Protein AF-A0A800AET6-F1 (afdb_monomer_lite)

Structure (mmCIF, N/CA/C/O backbone):
data_AF-A0A800AET6-F1
#
_entry.id   AF-A0A800AET6-F1
#
loop_
_atom_site.group_PDB
_atom_site.id
_atom_site.type_symbol
_atom_site.label_atom_id
_atom_site.label_alt_id
_atom_site.label_comp_id
_atom_site.label_asym_id
_atom_site.label_entity_id
_atom_site.label_seq_id
_atom_site.pdbx_PDB_ins_code
_atom_site.Cartn_x
_atom_site.Cartn_y
_atom_site.Cartn_z
_atom_site.occupancy
_atom_site.B_iso_or_equiv
_atom_site.auth_seq_id
_atom_site.auth_comp_id
_atom_site.auth_asym_id
_atom_site.auth_atom_id
_atom_site.pdbx_PDB_model_num
ATOM 1 N N . MET A 1 1 ? -22.937 -11.067 21.385 1.00 45.09 1 MET A N 1
ATOM 2 C CA . MET A 1 1 ? -22.714 -9.608 21.290 1.00 45.09 1 MET A CA 1
ATOM 3 C C . MET A 1 1 ? -22.361 -9.304 19.845 1.00 45.09 1 MET A C 1
ATOM 5 O O . MET A 1 1 ? -21.508 -9.999 19.310 1.00 45.09 1 MET A O 1
ATOM 9 N N . ASN A 1 2 ? -23.041 -8.357 19.196 1.00 58.12 2 ASN A N 1
ATOM 10 C CA . ASN A 1 2 ? -22.679 -7.938 17.840 1.00 58.12 2 ASN A CA 1
ATOM 11 C C . ASN A 1 2 ? -21.413 -7.081 17.931 1.00 58.12 2 ASN A C 1
ATOM 13 O O . ASN A 1 2 ? -21.452 -5.997 18.503 1.00 58.12 2 ASN A O 1
ATOM 17 N N . GLU A 1 3 ? -20.287 -7.580 17.426 1.00 68.06 3 GLU A N 1
ATOM 18 C CA . GLU A 1 3 ? -19.048 -6.802 17.365 1.00 68.06 3 GLU A CA 1
ATOM 19 C C . GLU A 1 3 ? -19.166 -5.735 16.271 1.00 68.06 3 GLU A C 1
ATOM 21 O O . GLU A 1 3 ? -19.384 -6.053 15.099 1.00 68.06 3 GLU A O 1
ATOM 26 N N . GLN A 1 4 ? -19.040 -4.462 16.647 1.00 88.25 4 GLN A N 1
ATOM 27 C CA . GLN A 1 4 ? -19.141 -3.346 15.713 1.00 88.25 4 GLN A CA 1
ATOM 28 C C . GLN A 1 4 ? -17.779 -3.104 15.053 1.00 88.25 4 GLN A C 1
ATOM 30 O O . GLN A 1 4 ? -16.907 -2.449 15.613 1.00 88.25 4 GLN A O 1
ATOM 35 N N . PHE A 1 5 ? -17.588 -3.674 13.862 1.00 95.56 5 PHE A N 1
ATOM 36 C CA . PHE A 1 5 ? -16.426 -3.388 13.022 1.00 95.56 5 PHE A CA 1
ATOM 37 C C . PHE A 1 5 ? -16.630 -2.085 12.250 1.00 95.56 5 PHE A C 1
ATOM 39 O O . PHE A 1 5 ? -17.680 -1.865 11.639 1.00 95.56 5 PHE A O 1
ATOM 46 N N . VAL A 1 6 ? -15.586 -1.267 12.209 1.00 96.69 6 VAL A N 1
ATOM 47 C CA . VAL A 1 6 ? -15.458 -0.155 11.273 1.00 96.69 6 VAL A CA 1
ATOM 48 C C . VAL A 1 6 ? -15.059 -0.724 9.915 1.00 96.69 6 VAL A C 1
ATOM 50 O O . VAL A 1 6 ? -14.145 -1.536 9.834 1.00 96.69 6 VAL A O 1
ATOM 53 N N . LYS A 1 7 ? -15.754 -0.336 8.844 1.00 97.88 7 LYS A N 1
ATOM 54 C CA . LYS A 1 7 ? -15.460 -0.803 7.482 1.00 97.88 7 LYS A CA 1
ATOM 55 C C . LYS A 1 7 ? -14.842 0.316 6.657 1.00 97.88 7 LYS A C 1
ATOM 57 O O . LYS A 1 7 ? -15.361 1.433 6.668 1.00 97.88 7 LYS A O 1
ATOM 62 N N . ILE A 1 8 ? -13.790 -0.016 5.922 1.00 98.19 8 ILE A N 1
ATOM 63 C CA . ILE A 1 8 ? -13.138 0.842 4.934 1.00 98.19 8 ILE A CA 1
ATOM 64 C C . ILE A 1 8 ? -13.101 0.082 3.610 1.00 98.19 8 ILE A C 1
ATOM 66 O O . ILE A 1 8 ? -12.779 -1.105 3.585 1.00 98.19 8 ILE A O 1
ATOM 70 N N . PHE A 1 9 ? -13.460 0.762 2.526 1.00 98.31 9 PHE A N 1
ATOM 71 C CA . PHE A 1 9 ? -13.441 0.220 1.171 1.00 98.31 9 PHE A CA 1
ATOM 72 C C . PHE A 1 9 ? -12.243 0.811 0.439 1.00 98.31 9 PHE A C 1
ATOM 74 O O . PHE A 1 9 ? -12.080 2.030 0.400 1.00 98.31 9 PHE A O 1
ATOM 81 N N . VAL A 1 10 ? -11.392 -0.051 -0.103 1.00 98.38 10 VAL A N 1
ATOM 82 C CA . VAL A 1 10 ? -10.137 0.331 -0.744 1.00 98.38 10 VAL A CA 1
ATOM 83 C C . VAL A 1 10 ? -10.147 -0.166 -2.183 1.00 98.38 10 VAL A C 1
ATOM 85 O O . VAL A 1 10 ? -10.426 -1.334 -2.453 1.00 98.38 10 VAL A O 1
ATOM 88 N N . ASN A 1 11 ? -9.835 0.732 -3.116 1.00 97.81 11 ASN A N 1
ATOM 89 C CA . ASN A 1 11 ? -9.717 0.400 -4.529 1.00 97.81 11 ASN A CA 1
ATOM 90 C C . ASN A 1 11 ? -8.304 -0.150 -4.823 1.00 97.81 11 ASN A C 1
ATOM 92 O O . ASN A 1 11 ? -7.342 0.621 -4.726 1.00 97.81 11 ASN A O 1
ATOM 96 N N . PRO A 1 12 ? -8.159 -1.428 -5.233 1.00 97.31 12 PRO A N 1
ATOM 97 C CA . PRO A 1 12 ? -6.857 -2.050 -5.481 1.00 97.31 12 PRO A CA 1
ATOM 98 C C . PRO A 1 12 ? -6.078 -1.429 -6.651 1.00 97.31 12 PRO A C 1
ATOM 100 O O . PRO A 1 12 ? -4.873 -1.629 -6.755 1.00 97.31 12 PRO A O 1
ATOM 103 N N . LYS A 1 13 ? -6.743 -0.654 -7.523 1.00 95.88 13 LYS A N 1
ATOM 104 C CA . LYS A 1 13 ? -6.087 0.097 -8.609 1.00 95.88 13 LYS A CA 1
ATOM 105 C C . LYS A 1 13 ? -5.332 1.332 -8.115 1.00 95.88 13 LYS A C 1
ATOM 107 O O . LYS A 1 13 ? -4.472 1.831 -8.827 1.00 95.88 13 LYS A O 1
ATOM 112 N N . VAL A 1 14 ? -5.703 1.850 -6.943 1.00 96.81 14 VAL A N 1
ATOM 113 C CA . VAL A 1 14 ? -5.059 3.018 -6.319 1.00 96.81 14 VAL A CA 1
ATOM 114 C C . VAL A 1 14 ? -4.067 2.564 -5.256 1.00 96.81 14 VAL A C 1
ATOM 116 O O . VAL A 1 14 ? -2.952 3.067 -5.207 1.00 96.81 14 VAL A O 1
ATOM 119 N N . PHE A 1 15 ? -4.466 1.591 -4.435 1.00 97.56 15 PHE A N 1
ATOM 120 C CA . PHE A 1 15 ? -3.621 1.000 -3.404 1.00 97.56 15 PHE A CA 1
ATOM 121 C C . PHE A 1 15 ? -3.451 -0.490 -3.682 1.00 97.56 15 PHE A C 1
ATOM 123 O O . PHE A 1 15 ? -4.383 -1.257 -3.417 1.00 97.56 15 PHE A O 1
ATOM 130 N N . PRO A 1 16 ? -2.289 -0.917 -4.202 1.00 95.94 16 PRO A N 1
ATOM 131 C CA . PRO A 1 16 ? -2.001 -2.323 -4.417 1.00 95.94 16 PRO A CA 1
ATOM 132 C C . PRO A 1 16 ? -2.250 -3.166 -3.161 1.00 95.94 16 PRO A C 1
ATOM 134 O O . PRO A 1 16 ? -2.074 -2.731 -2.022 1.00 95.94 16 PRO A O 1
ATOM 137 N N . LEU A 1 17 ? -2.631 -4.426 -3.367 1.00 96.88 17 LEU A N 1
ATOM 138 C CA . LEU A 1 17 ? -2.990 -5.335 -2.276 1.00 96.88 17 LEU A CA 1
ATOM 139 C C . LEU A 1 17 ? -1.891 -5.449 -1.201 1.00 96.88 17 LEU A C 1
ATOM 141 O O . LEU A 1 17 ? -2.180 -5.514 -0.007 1.00 96.88 17 LEU A O 1
ATOM 145 N N . HIS A 1 18 ? -0.625 -5.459 -1.611 1.00 96.56 18 HIS A N 1
ATOM 146 C CA . HIS A 1 18 ? 0.501 -5.571 -0.688 1.00 96.56 18 HIS A CA 1
ATOM 147 C C . HIS A 1 18 ? 0.721 -4.297 0.148 1.00 96.56 18 HIS A C 1
ATOM 149 O O . HIS A 1 18 ? 1.123 -4.401 1.308 1.00 96.56 18 HIS A O 1
ATOM 155 N N . THR A 1 19 ? 0.371 -3.120 -0.376 1.00 97.88 19 THR A N 1
ATOM 156 C CA . THR A 1 19 ? 0.318 -1.858 0.375 1.00 97.88 19 THR A CA 1
ATOM 157 C C . THR A 1 19 ? -0.735 -1.939 1.478 1.00 97.88 19 THR A C 1
ATOM 159 O O . THR A 1 19 ? -0.460 -1.620 2.634 1.00 97.88 19 THR A O 1
ATOM 162 N N . VAL A 1 20 ? -1.929 -2.451 1.146 1.00 98.31 20 VAL A N 1
ATOM 163 C CA . VAL A 1 20 ? -3.027 -2.653 2.108 1.00 98.31 20 VAL A CA 1
ATOM 164 C C . VAL A 1 20 ? -2.624 -3.644 3.203 1.00 98.31 20 VAL A C 1
ATOM 166 O O . VAL A 1 20 ? -2.897 -3.408 4.384 1.00 98.31 20 VAL A O 1
ATOM 169 N N . PHE A 1 21 ? -1.935 -4.732 2.844 1.00 98.25 21 PHE A N 1
ATOM 170 C CA . PHE A 1 21 ? -1.394 -5.680 3.821 1.00 98.25 21 PHE A CA 1
ATOM 171 C C . PHE A 1 21 ? -0.317 -5.057 4.709 1.00 98.25 21 PHE A C 1
ATOM 173 O O . PHE A 1 21 ? -0.352 -5.271 5.917 1.00 98.25 21 PHE A O 1
ATOM 180 N N . SER A 1 22 ? 0.595 -4.264 4.145 1.00 98.31 22 SER A N 1
ATOM 181 C CA . SER A 1 22 ? 1.653 -3.580 4.902 1.00 98.31 22 SER A CA 1
ATOM 182 C C . SER A 1 22 ? 1.069 -2.624 5.943 1.00 98.31 22 SER A C 1
ATOM 184 O O . SER A 1 22 ? 1.432 -2.691 7.118 1.00 98.31 22 SER A O 1
ATOM 186 N N . ALA A 1 23 ? 0.089 -1.811 5.539 1.00 98.50 23 ALA A N 1
ATOM 187 C CA . ALA A 1 23 ? -0.610 -0.899 6.440 1.00 98.50 23 ALA A CA 1
ATOM 188 C C . ALA A 1 23 ? -1.369 -1.651 7.542 1.00 98.50 23 ALA A C 1
ATOM 190 O O . ALA A 1 23 ? -1.309 -1.285 8.714 1.00 98.50 23 ALA A O 1
ATOM 191 N N . SER A 1 24 ? -2.030 -2.755 7.179 1.00 98.38 24 SER A N 1
ATOM 192 C CA . SER A 1 24 ? -2.722 -3.614 8.142 1.00 98.38 24 SER A CA 1
ATOM 193 C C . SER A 1 24 ? -1.748 -4.228 9.150 1.00 98.38 24 SER A C 1
ATOM 195 O O . SER A 1 24 ? -2.012 -4.217 10.349 1.00 98.38 24 SER A O 1
ATOM 197 N N . TYR A 1 25 ? -0.603 -4.734 8.685 1.00 98.38 25 TYR A N 1
ATOM 198 C CA . TYR A 1 25 ? 0.403 -5.361 9.539 1.00 98.38 25 TYR A CA 1
ATOM 199 C C . TYR A 1 25 ? 0.983 -4.374 10.559 1.00 98.38 25 TYR A C 1
ATOM 201 O O . TYR A 1 25 ? 1.115 -4.710 11.735 1.00 98.38 25 TYR A O 1
ATOM 209 N N . ALA A 1 26 ? 1.243 -3.134 10.133 1.00 98.31 26 ALA A N 1
ATOM 210 C CA . ALA A 1 26 ? 1.753 -2.069 10.994 1.00 98.31 26 ALA A CA 1
ATOM 211 C C . ALA A 1 26 ? 0.797 -1.687 12.142 1.00 98.31 26 ALA A C 1
ATOM 213 O O . ALA A 1 26 ? 1.242 -1.152 13.153 1.00 98.31 26 ALA A O 1
ATOM 214 N N . LEU A 1 27 ? -0.501 -1.977 12.009 1.00 98.25 27 LEU A N 1
ATOM 215 C CA . LEU A 1 27 ? -1.528 -1.638 12.999 1.00 98.25 27 LEU A CA 1
ATOM 216 C C . LEU A 1 27 ? -2.020 -2.846 13.807 1.00 98.25 27 LEU A C 1
ATOM 218 O O . LEU A 1 27 ? -2.927 -2.699 14.626 1.00 98.25 27 LEU A O 1
ATOM 222 N N . LEU A 1 28 ? -1.424 -4.033 13.635 1.00 98.00 28 LEU A N 1
ATOM 223 C CA . LEU A 1 28 ? -1.861 -5.249 14.331 1.00 98.00 28 LEU A CA 1
ATOM 224 C C . LEU A 1 28 ? -1.730 -5.173 15.849 1.00 98.00 28 LEU A C 1
ATOM 226 O O . LEU A 1 28 ? -2.398 -5.942 16.536 1.00 98.00 28 LEU A O 1
ATOM 230 N N . GLU A 1 29 ? -0.886 -4.299 16.397 1.00 97.56 29 GLU A N 1
ATOM 231 C CA . GLU A 1 29 ? -0.782 -4.108 17.846 1.00 97.56 29 GLU A CA 1
ATOM 232 C C . GLU A 1 29 ? -2.014 -3.395 18.410 1.00 97.56 29 GLU A C 1
ATOM 234 O O . GLU A 1 29 ? -2.538 -3.831 19.436 1.00 97.56 29 GLU A O 1
ATOM 239 N N . GLN A 1 30 ? -2.526 -2.393 17.691 1.00 97.31 30 GLN A N 1
ATOM 240 C CA . GLN A 1 30 ? -3.587 -1.475 18.127 1.00 97.31 30 GLN A CA 1
ATOM 241 C C . GLN A 1 30 ? -4.980 -1.943 17.679 1.00 97.31 30 GLN A C 1
ATOM 243 O O . GLN A 1 30 ? -5.965 -1.821 18.412 1.00 97.31 30 GLN A O 1
ATOM 248 N N . LEU A 1 31 ? -5.065 -2.554 16.494 1.00 97.62 31 LEU A N 1
ATOM 249 C CA . LEU A 1 31 ? -6.313 -2.925 15.838 1.00 97.62 31 LEU A CA 1
ATOM 250 C C . LEU A 1 31 ? -6.380 -4.435 15.575 1.00 97.62 31 LEU A C 1
ATOM 252 O O . LEU A 1 31 ? -5.403 -5.096 15.228 1.00 97.62 31 LEU A O 1
ATOM 256 N N . SER A 1 32 ? -7.577 -5.000 15.701 1.00 97.50 32 SER A N 1
ATOM 257 C CA . SER A 1 32 ? -7.940 -6.267 15.074 1.00 97.50 32 SER A CA 1
ATOM 258 C C . SER A 1 32 ? -8.438 -5.980 13.662 1.00 97.50 32 SER A C 1
ATOM 260 O O . SER A 1 32 ? -9.398 -5.229 13.476 1.00 97.50 32 SER A O 1
ATOM 262 N N . ILE A 1 33 ? -7.776 -6.574 12.671 1.00 98.12 33 ILE A N 1
ATOM 263 C CA . ILE A 1 33 ? -8.015 -6.297 11.255 1.00 98.12 33 ILE A CA 1
ATOM 264 C C . ILE A 1 33 ? -8.455 -7.577 10.553 1.00 98.12 33 ILE A C 1
ATOM 266 O O . ILE A 1 33 ? -7.859 -8.639 10.737 1.00 98.12 33 ILE A O 1
ATOM 270 N N . ARG A 1 34 ? -9.506 -7.481 9.737 1.00 97.81 34 ARG A N 1
ATOM 271 C CA . ARG A 1 34 ? -9.919 -8.529 8.797 1.00 97.81 34 ARG A CA 1
ATOM 272 C C . ARG A 1 34 ? -10.053 -7.928 7.413 1.00 97.81 34 ARG A C 1
ATOM 274 O O . ARG A 1 34 ? -10.694 -6.895 7.253 1.00 97.81 34 ARG A O 1
ATOM 281 N N . ILE A 1 35 ? -9.471 -8.595 6.429 1.00 98.00 35 ILE A N 1
ATOM 282 C CA . ILE A 1 35 ? -9.522 -8.176 5.032 1.00 98.00 35 ILE A CA 1
ATOM 283 C C . ILE A 1 35 ? -10.437 -9.147 4.293 1.00 98.00 35 ILE A C 1
ATOM 285 O O . ILE A 1 35 ? -10.272 -10.361 4.385 1.00 98.00 35 ILE A O 1
ATOM 289 N N . GLU A 1 36 ? -11.434 -8.602 3.610 1.00 97.50 36 GLU A N 1
ATOM 290 C CA . GLU A 1 36 ? -12.449 -9.327 2.849 1.00 97.50 36 GLU A CA 1
ATOM 291 C C . GLU A 1 36 ? -12.667 -8.636 1.490 1.00 97.50 36 GLU A C 1
ATOM 293 O O . GLU A 1 36 ? -12.041 -7.620 1.192 1.00 97.50 36 GLU A O 1
ATOM 298 N N . GLY A 1 37 ? -13.584 -9.159 0.674 1.00 96.44 37 GLY A N 1
ATOM 299 C CA . GLY A 1 37 ? -13.934 -8.586 -0.629 1.00 96.44 37 GLY A CA 1
ATOM 300 C C . GLY A 1 37 ? -13.229 -9.261 -1.804 1.00 96.44 37 GLY A C 1
ATOM 301 O O . GLY A 1 37 ? -12.599 -10.310 -1.660 1.00 96.44 37 GLY A O 1
ATOM 302 N N . ASP A 1 38 ? -13.385 -8.668 -2.984 1.00 96.81 38 ASP A N 1
ATOM 303 C CA . ASP A 1 38 ? -12.726 -9.109 -4.213 1.00 96.81 38 ASP A CA 1
ATOM 304 C C . ASP A 1 38 ? -11.418 -8.328 -4.356 1.00 96.81 38 ASP A C 1
ATOM 306 O O . ASP A 1 38 ? -11.427 -7.132 -4.647 1.00 96.81 38 ASP A O 1
ATOM 310 N N . LEU A 1 39 ? -10.288 -9.015 -4.174 1.00 94.62 39 LEU A N 1
ATOM 311 C CA . LEU A 1 39 ? -8.953 -8.410 -4.153 1.00 94.62 39 LEU A CA 1
ATOM 312 C C . LEU A 1 39 ? -8.577 -7.683 -5.457 1.00 94.62 39 LEU A C 1
ATOM 314 O O . LEU A 1 39 ? -7.626 -6.907 -5.457 1.00 94.62 39 LEU A O 1
ATOM 318 N N . GLN A 1 40 ? -9.306 -7.924 -6.552 1.00 95.44 40 GLN A N 1
ATOM 319 C CA . GLN A 1 40 ? -9.090 -7.279 -7.849 1.00 95.44 40 GLN A CA 1
ATOM 320 C C . GLN A 1 40 ? -10.046 -6.107 -8.110 1.00 95.44 40 GLN A C 1
ATOM 322 O O . GLN A 1 40 ? -9.773 -5.273 -8.974 1.00 95.44 40 GLN A O 1
ATOM 327 N N . LYS A 1 41 ? -11.171 -6.021 -7.387 1.00 96.31 41 LYS A N 1
ATOM 328 C CA . LYS A 1 41 ? -12.200 -4.991 -7.612 1.00 96.31 41 LYS A CA 1
ATOM 329 C C . LYS A 1 41 ? -12.352 -4.026 -6.449 1.00 96.31 41 LYS A C 1
ATOM 331 O O . LYS A 1 41 ? -12.358 -2.820 -6.666 1.00 96.31 41 LYS A O 1
ATOM 336 N N . GLU A 1 42 ? -12.503 -4.549 -5.239 1.00 98.00 42 GLU A N 1
ATOM 337 C CA . GLU A 1 42 ? -12.749 -3.767 -4.033 1.00 98.00 42 GLU A CA 1
ATOM 338 C C . GLU A 1 42 ? -12.346 -4.577 -2.800 1.00 98.00 42 GLU A C 1
ATOM 340 O O . GLU A 1 42 ? -12.893 -5.649 -2.520 1.00 98.00 42 GLU A O 1
ATOM 345 N N . ILE A 1 43 ? -11.399 -4.031 -2.044 1.00 98.31 43 ILE A N 1
ATOM 346 C CA . ILE A 1 43 ? -10.922 -4.612 -0.795 1.00 98.31 43 ILE A CA 1
ATOM 347 C C . ILE A 1 43 ? -11.719 -3.991 0.352 1.00 98.31 43 ILE A C 1
ATOM 349 O O . ILE A 1 43 ? -11.794 -2.770 0.483 1.00 98.31 43 ILE A O 1
ATOM 353 N N . ILE A 1 44 ? -12.293 -4.826 1.212 1.00 98.50 44 ILE A N 1
ATOM 354 C CA . ILE A 1 44 ? -13.044 -4.400 2.393 1.00 98.50 44 ILE A CA 1
ATOM 355 C C . ILE A 1 44 ? -12.195 -4.680 3.627 1.00 98.50 44 ILE A C 1
ATOM 357 O O . ILE A 1 44 ? -12.013 -5.831 4.025 1.00 98.50 44 ILE A O 1
ATOM 361 N N . VAL A 1 45 ? -11.714 -3.622 4.272 1.00 98.44 45 VAL A N 1
ATOM 362 C CA . VAL A 1 45 ? -10.944 -3.710 5.512 1.00 98.44 45 VAL A CA 1
ATOM 363 C C . VAL A 1 45 ? -11.875 -3.464 6.694 1.00 98.44 45 VAL A C 1
ATOM 365 O O . VAL A 1 45 ? -12.471 -2.395 6.836 1.00 98.44 45 VAL A O 1
ATOM 368 N N . LYS A 1 46 ? -12.031 -4.477 7.543 1.00 98.31 46 LYS A N 1
ATOM 369 C CA . LYS A 1 46 ? -12.779 -4.412 8.799 1.00 98.31 46 LYS A CA 1
ATOM 370 C C . LYS A 1 46 ? -11.809 -4.197 9.949 1.00 98.31 46 LYS A C 1
ATOM 372 O O . LYS A 1 46 ? -10.968 -5.053 10.211 1.00 98.31 46 LYS A O 1
ATOM 377 N N . LEU A 1 47 ? -11.975 -3.088 10.652 1.00 98.00 47 LEU A N 1
ATOM 378 C CA . LEU A 1 47 ? -11.143 -2.664 11.767 1.00 98.00 47 LEU A CA 1
ATOM 379 C C . LEU A 1 47 ? -11.949 -2.708 13.062 1.00 98.00 47 LEU A C 1
ATOM 381 O O . LEU A 1 47 ? -13.117 -2.313 13.100 1.00 98.00 47 LEU A O 1
ATOM 385 N N . LYS A 1 48 ? -11.319 -3.175 14.131 1.00 96.12 48 LYS A N 1
ATOM 386 C CA . LYS A 1 48 ? -11.855 -3.113 15.489 1.00 96.12 48 LYS A CA 1
ATOM 387 C C . LYS A 1 48 ? -10.716 -2.711 16.423 1.00 96.12 48 LYS A C 1
ATOM 389 O O . LYS A 1 48 ? -9.720 -3.436 16.450 1.00 96.12 48 LYS A O 1
ATOM 394 N N . PRO A 1 49 ? -10.826 -1.611 17.179 1.00 96.75 49 PRO A N 1
ATOM 395 C CA . PRO A 1 49 ? -9.785 -1.256 18.127 1.00 96.75 49 PRO A CA 1
ATOM 396 C C . PRO A 1 49 ? -9.722 -2.318 19.225 1.00 96.75 49 PRO A C 1
ATOM 398 O O . PRO A 1 49 ? -10.743 -2.896 19.620 1.00 96.75 49 PRO A O 1
ATOM 401 N N . LYS A 1 50 ? -8.507 -2.651 19.664 1.00 95.38 50 LYS A N 1
ATOM 402 C CA . LYS A 1 50 ? -8.333 -3.590 20.777 1.00 95.38 50 LYS A CA 1
ATOM 403 C C . LYS A 1 50 ? -8.653 -2.936 22.116 1.00 95.38 50 LYS A C 1
ATOM 405 O O . LYS A 1 50 ? -9.130 -3.631 23.010 1.00 95.38 50 LYS A O 1
ATOM 410 N N . ASP A 1 51 ? -8.429 -1.628 22.228 1.00 92.25 51 ASP A N 1
ATOM 411 C CA . ASP A 1 51 ? -8.921 -0.820 23.337 1.00 92.25 51 ASP A CA 1
ATOM 412 C C . ASP A 1 51 ? -10.305 -0.241 22.999 1.00 92.25 51 ASP A C 1
ATOM 414 O O . ASP A 1 51 ? -10.563 0.234 21.898 1.00 92.25 51 ASP A O 1
ATOM 418 N N . SER A 1 52 ? -11.222 -0.296 23.959 1.00 85.62 52 SER A N 1
ATOM 419 C CA . SER A 1 52 ? -12.586 0.222 23.827 1.00 85.62 52 SER A CA 1
ATOM 420 C C . SER A 1 52 ? -12.687 1.752 23.849 1.00 85.62 52 SER A C 1
ATOM 422 O O . SER A 1 52 ? -13.776 2.284 23.644 1.00 85.62 52 SER A O 1
ATOM 424 N N . THR A 1 53 ? -11.588 2.453 24.136 1.00 90.69 53 THR A N 1
ATOM 425 C CA . THR A 1 53 ? -11.558 3.917 24.268 1.00 90.69 53 THR A CA 1
ATOM 426 C C . THR A 1 53 ? -11.504 4.655 22.929 1.00 90.69 53 THR A C 1
ATOM 428 O O . THR A 1 53 ? -11.876 5.828 22.872 1.00 90.69 53 THR A O 1
ATOM 431 N N . GLU A 1 54 ? -11.091 3.992 21.847 1.00 92.31 54 GLU A N 1
ATOM 432 C CA . GLU A 1 54 ? -10.937 4.646 20.549 1.00 92.31 54 GLU A CA 1
ATOM 433 C C . GLU A 1 54 ? -12.267 4.840 19.816 1.00 92.31 54 GLU A C 1
ATOM 435 O O . GLU A 1 54 ? -13.105 3.938 19.711 1.00 92.31 54 GLU A O 1
ATOM 440 N N . SER A 1 55 ? -12.451 6.037 19.254 1.00 94.81 55 SER A N 1
ATOM 441 C CA . SER A 1 55 ? -13.612 6.337 18.424 1.00 94.81 55 SER A CA 1
ATOM 442 C C . SER A 1 55 ? -13.484 5.671 17.051 1.00 94.81 55 SER A C 1
ATOM 444 O O . SER A 1 55 ? -12.396 5.510 16.499 1.00 94.81 55 SER A O 1
ATOM 446 N N . ALA A 1 56 ? -14.621 5.322 16.446 1.00 95.00 56 ALA A N 1
ATOM 447 C CA . ALA A 1 56 ? -14.642 4.744 15.103 1.00 95.00 56 ALA A CA 1
ATOM 448 C C . ALA A 1 56 ? -14.016 5.663 14.037 1.00 95.00 56 ALA A C 1
ATOM 450 O O . ALA A 1 56 ? -13.547 5.173 13.015 1.00 95.00 56 ALA A O 1
ATOM 451 N N . GLU A 1 57 ? -14.053 6.978 14.252 1.00 96.19 57 GLU A N 1
ATOM 452 C CA . GLU A 1 57 ? -13.462 7.974 13.359 1.00 96.19 57 GLU A CA 1
ATOM 453 C C . GLU A 1 57 ? -11.938 7.978 13.477 1.00 96.19 57 GLU A C 1
ATOM 455 O O . GLU A 1 57 ? -11.261 7.835 12.462 1.00 96.19 57 GLU A O 1
ATOM 460 N N . HIS A 1 58 ? -11.416 7.957 14.706 1.00 96.38 58 HIS A N 1
ATOM 461 C CA . HIS A 1 58 ? -9.982 7.862 14.961 1.00 96.38 58 HIS A CA 1
ATOM 462 C C . HIS A 1 58 ? -9.364 6.601 14.339 1.00 96.38 58 HIS A C 1
ATOM 464 O O . HIS A 1 58 ? -8.344 6.670 13.660 1.00 96.38 58 HIS A O 1
ATOM 470 N N . VAL A 1 59 ? -10.039 5.452 14.463 1.00 97.38 59 VAL A N 1
ATOM 471 C CA . VAL A 1 59 ? -9.595 4.187 13.850 1.00 97.38 59 VAL A CA 1
ATOM 472 C C . VAL A 1 59 ? -9.509 4.283 12.319 1.00 97.38 59 VAL A C 1
ATOM 474 O O . VAL A 1 59 ? -8.625 3.676 11.710 1.00 97.38 59 VAL A O 1
ATOM 477 N N . LYS A 1 60 ? -10.416 5.031 11.671 1.00 97.88 60 LYS A N 1
ATOM 478 C CA . LYS A 1 60 ? -10.356 5.247 10.214 1.00 97.88 60 LYS A CA 1
ATOM 479 C C . LYS A 1 60 ? -9.200 6.150 9.827 1.00 97.88 60 LYS A C 1
ATOM 481 O O . LYS A 1 60 ? -8.513 5.848 8.856 1.00 97.88 60 LYS A O 1
ATOM 486 N N . GLU A 1 61 ? -9.026 7.249 10.551 1.00 98.19 61 GLU A N 1
ATOM 487 C CA . GLU A 1 61 ? -7.940 8.204 10.324 1.00 98.19 61 GLU A CA 1
ATOM 488 C C . GLU A 1 61 ? -6.588 7.505 10.435 1.00 98.19 61 GLU A C 1
ATOM 490 O O . GLU A 1 61 ? -5.803 7.554 9.491 1.00 98.19 61 GLU A O 1
ATOM 495 N N . LEU A 1 62 ? -6.389 6.747 11.514 1.00 97.94 62 LEU A N 1
ATOM 496 C CA . LEU A 1 62 ? -5.182 5.970 11.770 1.00 97.94 62 LEU A CA 1
ATOM 497 C C . LEU A 1 62 ? -4.868 4.981 10.636 1.00 97.94 62 LEU A C 1
ATOM 499 O O . LEU A 1 62 ? -3.732 4.899 10.166 1.00 97.94 62 LEU A O 1
ATOM 503 N N . PHE A 1 63 ? -5.870 4.234 10.159 1.00 98.50 63 PHE A N 1
ATOM 504 C CA . PHE A 1 63 ? -5.668 3.311 9.040 1.00 98.50 63 PHE A CA 1
ATOM 505 C C . PHE A 1 63 ? -5.340 4.038 7.734 1.00 98.50 63 PHE A C 1
ATOM 507 O O . PHE A 1 63 ? -4.454 3.602 7.002 1.00 98.50 63 PHE A O 1
ATOM 514 N N . ASN A 1 64 ? -6.032 5.140 7.437 1.00 98.50 64 ASN A N 1
ATOM 515 C CA . ASN A 1 64 ? -5.793 5.919 6.224 1.00 98.50 64 ASN A CA 1
ATOM 516 C C . ASN A 1 64 ? -4.397 6.552 6.218 1.00 98.50 64 ASN A C 1
ATOM 518 O O . ASN A 1 64 ? -3.724 6.505 5.192 1.00 98.50 64 ASN A O 1
ATOM 522 N N . GLU A 1 65 ? -3.944 7.098 7.349 1.00 98.50 65 GLU A N 1
ATOM 523 C CA . GLU A 1 65 ? -2.584 7.621 7.509 1.00 98.50 65 GLU A CA 1
ATOM 524 C C . GLU A 1 65 ? -1.554 6.525 7.224 1.00 98.50 65 GLU A C 1
ATOM 526 O O . GLU A 1 65 ? -0.695 6.683 6.355 1.00 98.50 65 GLU A O 1
ATOM 531 N N . LYS A 1 66 ? -1.713 5.353 7.852 1.00 98.56 66 LYS A N 1
ATOM 532 C CA . LYS A 1 66 ? -0.793 4.231 7.641 1.00 98.56 66 LYS A CA 1
ATOM 533 C C . LYS A 1 66 ? -0.806 3.707 6.205 1.00 98.56 66 LYS A C 1
ATOM 535 O O . LYS A 1 66 ? 0.242 3.328 5.683 1.00 98.56 66 LYS A O 1
ATOM 540 N N . LEU A 1 67 ? -1.970 3.686 5.558 1.00 98.56 67 LEU A N 1
ATOM 541 C CA . LEU A 1 67 ? -2.105 3.289 4.158 1.00 98.56 67 LEU A CA 1
ATOM 542 C C . LEU A 1 67 ? -1.354 4.248 3.227 1.00 98.56 67 LEU A C 1
ATOM 544 O O . LEU A 1 67 ? -0.649 3.794 2.325 1.00 98.56 67 LEU A O 1
ATOM 548 N N . MET A 1 68 ? -1.471 5.555 3.470 1.00 98.38 68 MET A N 1
ATOM 549 C CA . MET A 1 68 ? -0.764 6.585 2.708 1.00 98.38 68 MET A CA 1
ATOM 550 C C . MET A 1 68 ? 0.751 6.511 2.906 1.00 98.38 68 MET A C 1
ATOM 552 O O . MET A 1 68 ? 1.485 6.590 1.921 1.00 98.38 68 MET A O 1
ATOM 556 N N . ASP A 1 69 ? 1.217 6.303 4.140 1.00 98.31 69 ASP A N 1
ATOM 557 C CA . ASP A 1 69 ? 2.639 6.094 4.435 1.00 98.31 69 ASP A CA 1
ATOM 558 C C . ASP A 1 69 ? 3.205 4.921 3.632 1.00 98.31 69 ASP A C 1
ATOM 560 O O . ASP A 1 69 ? 4.199 5.065 2.922 1.00 98.31 69 ASP A O 1
ATOM 564 N N . CYS A 1 70 ? 2.544 3.760 3.708 1.00 98.12 70 CYS A N 1
ATOM 565 C CA . CYS A 1 70 ? 2.990 2.563 3.004 1.00 98.12 70 CYS A CA 1
ATOM 566 C C . CYS A 1 70 ? 3.003 2.770 1.485 1.00 98.12 70 CYS A C 1
ATOM 568 O O . CYS A 1 70 ? 3.945 2.334 0.826 1.00 98.12 70 CYS A O 1
ATOM 570 N N . ALA A 1 71 ? 2.003 3.460 0.930 1.00 97.38 71 ALA A N 1
ATOM 571 C CA . ALA A 1 71 ? 1.957 3.769 -0.498 1.00 97.38 71 ALA A CA 1
ATOM 572 C C . ALA A 1 71 ? 3.109 4.691 -0.928 1.00 97.38 71 ALA A C 1
ATOM 574 O O . ALA A 1 71 ? 3.719 4.491 -1.979 1.00 97.38 71 ALA A O 1
ATOM 575 N N . LEU A 1 72 ? 3.437 5.695 -0.110 1.00 97.12 72 LEU A N 1
ATOM 576 C CA . LEU A 1 72 ? 4.540 6.614 -0.381 1.00 97.12 72 LEU A CA 1
ATOM 577 C C . LEU A 1 72 ? 5.900 5.911 -0.304 1.00 97.12 72 LEU A C 1
ATOM 579 O O . LEU A 1 72 ? 6.771 6.157 -1.143 1.00 97.12 72 LEU A O 1
ATOM 583 N N . ASP A 1 73 ? 6.085 5.039 0.683 1.00 95.94 73 ASP A N 1
ATOM 584 C CA . ASP A 1 73 ? 7.306 4.252 0.838 1.00 95.94 73 ASP A CA 1
ATOM 585 C C . ASP A 1 73 ? 7.493 3.270 -0.318 1.00 95.94 73 ASP A C 1
ATOM 587 O O . ASP A 1 73 ? 8.600 3.135 -0.840 1.00 95.94 73 ASP A O 1
ATOM 591 N N . GLU A 1 74 ? 6.415 2.638 -0.777 1.00 93.44 74 GLU A N 1
ATOM 592 C CA . GLU A 1 74 ? 6.432 1.782 -1.958 1.00 93.44 74 GLU A CA 1
ATOM 593 C C . GLU A 1 74 ? 6.814 2.567 -3.214 1.00 93.44 74 GLU A C 1
ATOM 595 O O . GLU A 1 74 ? 7.736 2.171 -3.925 1.00 93.44 74 GLU A O 1
ATOM 600 N N . TYR A 1 75 ? 6.198 3.729 -3.444 1.00 93.06 75 TYR A N 1
ATOM 601 C CA . TYR A 1 75 ? 6.539 4.595 -4.571 1.00 93.06 75 TYR A CA 1
ATOM 602 C C . TYR A 1 75 ? 8.020 5.000 -4.560 1.00 93.06 75 TYR A C 1
ATOM 604 O O . TYR A 1 75 ? 8.728 4.866 -5.561 1.00 93.06 75 TYR A O 1
ATOM 612 N N . ARG A 1 76 ? 8.528 5.444 -3.403 1.00 92.56 76 ARG A N 1
ATOM 613 C CA . ARG A 1 76 ? 9.953 5.768 -3.220 1.00 92.56 76 ARG A CA 1
ATOM 614 C C . ARG A 1 76 ? 10.835 4.551 -3.452 1.00 92.56 76 ARG A C 1
ATOM 616 O O . ARG A 1 76 ? 11.903 4.659 -4.051 1.00 92.56 76 ARG A O 1
ATOM 623 N N . SER A 1 77 ? 10.387 3.391 -2.988 1.00 90.50 77 SER A N 1
ATOM 624 C CA . SER A 1 77 ? 11.092 2.138 -3.172 1.00 90.50 77 SER A CA 1
ATOM 625 C C . SER A 1 77 ? 11.177 1.767 -4.651 1.00 90.50 77 SER A C 1
ATOM 627 O O . SER A 1 77 ? 12.250 1.400 -5.119 1.00 90.50 77 SER A O 1
ATOM 629 N N . MET A 1 78 ? 10.097 1.901 -5.412 1.00 89.56 78 MET A N 1
ATOM 630 C CA . MET A 1 78 ? 10.103 1.655 -6.853 1.00 89.56 78 MET A CA 1
ATOM 631 C C . MET A 1 78 ? 11.040 2.623 -7.578 1.00 89.56 78 MET A C 1
ATOM 633 O O . MET A 1 78 ? 11.878 2.180 -8.363 1.00 89.56 78 MET A O 1
ATOM 637 N N . ALA A 1 79 ? 10.981 3.915 -7.246 1.00 89.00 79 ALA A N 1
ATOM 638 C CA . ALA A 1 79 ? 11.858 4.933 -7.827 1.00 89.00 79 ALA A CA 1
ATOM 639 C C . ALA A 1 79 ? 13.353 4.684 -7.539 1.00 89.00 79 ALA A C 1
ATOM 641 O O . ALA A 1 79 ? 14.208 5.033 -8.345 1.00 89.00 79 ALA A O 1
ATOM 642 N N . ALA A 1 80 ? 13.679 4.058 -6.404 1.00 93.12 80 ALA A N 1
ATOM 643 C CA . ALA A 1 80 ? 15.048 3.716 -6.019 1.00 93.12 80 ALA A CA 1
ATOM 644 C C . ALA A 1 80 ? 15.480 2.292 -6.431 1.00 93.12 80 ALA A C 1
ATOM 646 O O . ALA A 1 80 ? 16.553 1.838 -6.024 1.00 93.12 80 ALA A O 1
ATOM 647 N N . SER A 1 81 ? 14.658 1.560 -7.190 1.00 94.00 81 SER A N 1
ATOM 648 C CA . SER A 1 81 ? 14.904 0.146 -7.502 1.00 94.00 81 SER A CA 1
ATOM 649 C C . SER A 1 81 ? 16.197 -0.080 -8.288 1.00 94.00 81 SER A C 1
ATOM 651 O O . SER A 1 81 ? 16.978 -0.949 -7.904 1.00 94.00 81 SER A O 1
ATOM 653 N N . ASP A 1 82 ? 16.487 0.748 -9.292 1.00 86.19 82 ASP A N 1
ATOM 654 C CA . ASP A 1 82 ? 17.709 0.646 -10.102 1.00 86.19 82 ASP A CA 1
ATOM 655 C C . ASP A 1 82 ? 18.977 0.845 -9.267 1.00 86.19 82 ASP A C 1
ATOM 657 O O . ASP A 1 82 ? 19.924 0.063 -9.358 1.00 86.19 82 ASP A O 1
ATOM 661 N N . ILE A 1 83 ? 18.965 1.846 -8.383 1.00 90.31 83 ILE A N 1
ATOM 662 C CA . ILE A 1 83 ? 20.078 2.137 -7.474 1.00 90.31 83 ILE A CA 1
ATOM 663 C C . ILE A 1 83 ? 20.298 0.958 -6.520 1.00 90.31 83 ILE A C 1
ATOM 665 O O . ILE A 1 83 ? 21.429 0.506 -6.338 1.00 90.31 83 ILE A O 1
ATOM 669 N N . ARG A 1 84 ? 19.226 0.415 -5.927 1.00 89.00 84 ARG A N 1
ATOM 670 C CA . ARG A 1 84 ? 19.339 -0.767 -5.059 1.00 89.00 84 ARG A CA 1
ATOM 671 C C . ARG A 1 84 ? 19.863 -1.979 -5.815 1.00 89.00 84 ARG A C 1
ATOM 673 O O . ARG A 1 84 ? 20.734 -2.669 -5.298 1.00 89.00 84 ARG A O 1
ATOM 680 N N . ASN A 1 85 ? 19.367 -2.227 -7.023 1.00 86.12 85 ASN A N 1
ATOM 681 C CA . ASN A 1 85 ? 19.806 -3.347 -7.850 1.00 86.12 85 ASN A CA 1
ATOM 682 C C . ASN A 1 85 ? 21.289 -3.220 -8.213 1.00 86.12 85 ASN A C 1
ATOM 684 O O . ASN A 1 85 ? 22.013 -4.213 -8.155 1.00 86.12 85 ASN A O 1
ATOM 688 N N . TYR A 1 86 ? 21.760 -2.008 -8.515 1.00 91.00 86 TYR A N 1
ATOM 689 C CA . TYR A 1 86 ? 23.178 -1.723 -8.716 1.00 91.00 86 TYR A CA 1
ATOM 690 C C . TYR A 1 86 ? 24.012 -2.082 -7.479 1.00 91.00 86 TYR A C 1
ATOM 692 O O . TYR A 1 86 ? 24.994 -2.818 -7.593 1.00 91.00 86 TYR A O 1
ATOM 700 N N . PHE A 1 87 ? 23.602 -1.635 -6.287 1.00 89.81 87 PHE A N 1
ATOM 701 C CA . PHE A 1 87 ? 24.303 -1.972 -5.045 1.00 89.81 87 PHE A CA 1
ATOM 702 C C . PHE A 1 87 ? 24.283 -3.469 -4.738 1.00 89.81 87 PHE A C 1
ATOM 704 O O . PHE A 1 87 ? 25.313 -4.007 -4.348 1.00 89.81 87 PHE A O 1
ATOM 711 N N . VAL A 1 88 ? 23.153 -4.154 -4.937 1.00 91.38 88 VAL A N 1
ATOM 712 C CA . VAL A 1 88 ? 23.048 -5.608 -4.729 1.00 91.38 88 VAL A CA 1
ATOM 713 C C . VAL A 1 88 ? 23.989 -6.354 -5.671 1.00 91.38 88 VAL A C 1
ATOM 715 O O . VAL A 1 88 ? 24.738 -7.213 -5.218 1.00 91.38 88 VAL A O 1
ATOM 718 N N . ARG A 1 89 ? 24.006 -5.998 -6.961 1.00 83.56 89 ARG A N 1
ATOM 719 C CA . ARG A 1 89 ? 24.936 -6.587 -7.936 1.00 83.56 89 ARG A CA 1
ATOM 720 C C . ARG A 1 89 ? 26.388 -6.350 -7.538 1.00 83.56 89 ARG A C 1
ATOM 722 O O . ARG A 1 89 ? 27.168 -7.290 -7.541 1.00 83.56 89 ARG A O 1
ATOM 729 N N . THR A 1 90 ? 26.708 -5.122 -7.135 1.00 88.69 90 THR A N 1
ATOM 730 C CA . THR A 1 90 ? 28.052 -4.729 -6.697 1.00 88.69 90 THR A CA 1
ATOM 731 C C . THR A 1 90 ? 28.480 -5.511 -5.453 1.00 88.69 90 THR A C 1
ATOM 733 O O . THR A 1 90 ? 29.585 -6.034 -5.411 1.00 88.69 90 THR A O 1
ATOM 736 N N . ALA A 1 91 ? 27.600 -5.647 -4.456 1.00 89.56 91 ALA A N 1
ATOM 737 C CA . ALA A 1 91 ? 27.871 -6.394 -3.230 1.00 89.56 91 ALA A CA 1
ATOM 738 C C . ALA A 1 91 ? 28.084 -7.892 -3.496 1.00 89.56 91 ALA A C 1
ATOM 740 O O . ALA A 1 91 ? 29.007 -8.479 -2.947 1.00 89.56 91 ALA A O 1
ATOM 741 N N . LEU A 1 92 ? 27.263 -8.493 -4.362 1.00 87.56 92 LEU A N 1
ATOM 742 C CA . LEU A 1 92 ? 27.376 -9.909 -4.724 1.00 87.56 92 LEU A CA 1
ATOM 743 C C . LEU A 1 92 ? 28.583 -10.206 -5.626 1.00 87.56 92 LEU A C 1
ATOM 745 O O . LEU A 1 92 ? 29.053 -11.338 -5.641 1.00 87.56 92 LEU A O 1
ATOM 749 N N . SER A 1 93 ? 29.102 -9.217 -6.360 1.00 82.94 93 SER A N 1
ATOM 750 C CA . SER A 1 93 ? 30.301 -9.392 -7.190 1.00 82.94 93 SER A CA 1
ATOM 751 C C . SER A 1 93 ? 31.619 -9.422 -6.406 1.00 82.94 93 SER A C 1
ATOM 753 O O . SER A 1 93 ? 32.643 -9.725 -7.003 1.00 82.94 93 SER A O 1
ATOM 755 N N . PHE A 1 94 ? 31.624 -9.132 -5.098 1.00 66.06 94 PHE A N 1
ATOM 756 C CA . PHE A 1 94 ? 32.855 -9.130 -4.291 1.00 66.06 94 PHE A CA 1
ATOM 757 C C . PHE A 1 94 ? 33.325 -10.521 -3.829 1.00 66.06 94 PHE A C 1
ATOM 759 O O . PHE A 1 94 ? 34.469 -10.633 -3.400 1.00 66.06 94 PHE A O 1
ATOM 766 N N . ASP A 1 95 ? 32.492 -11.564 -3.935 1.00 60.88 95 ASP A N 1
ATOM 767 C CA . ASP A 1 95 ? 32.821 -12.921 -3.454 1.00 60.88 95 ASP A CA 1
ATOM 768 C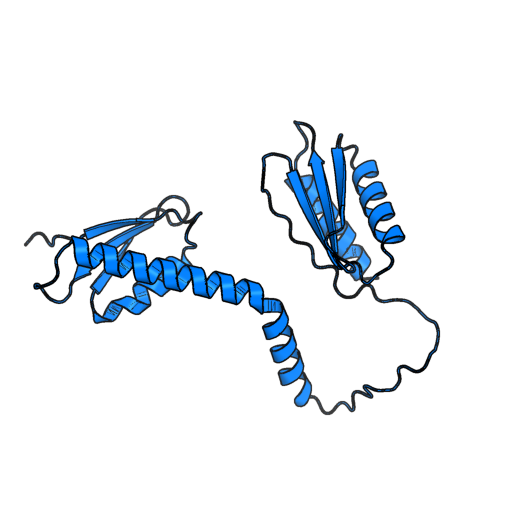 C . ASP A 1 95 ? 33.232 -13.899 -4.573 1.00 60.88 95 ASP A C 1
ATOM 770 O O . ASP A 1 95 ? 33.530 -15.064 -4.306 1.00 60.88 95 ASP A O 1
ATOM 774 N N . ALA A 1 96 ? 33.237 -13.458 -5.834 1.00 57.31 96 ALA A N 1
ATOM 775 C CA . ALA A 1 96 ? 33.810 -14.238 -6.923 1.00 57.31 96 ALA A CA 1
ATOM 776 C C . ALA A 1 96 ? 35.288 -13.848 -7.059 1.00 57.31 96 ALA A C 1
ATOM 778 O O . ALA A 1 96 ? 35.579 -12.702 -7.386 1.00 57.31 96 ALA A O 1
ATOM 779 N N . ASP A 1 97 ? 36.193 -14.795 -6.794 1.00 56.44 97 ASP A N 1
ATOM 780 C CA . ASP A 1 97 ? 37.661 -14.734 -6.957 1.00 56.44 97 ASP A CA 1
ATOM 781 C C . ASP A 1 97 ? 38.118 -14.490 -8.420 1.00 56.44 97 ASP A C 1
ATOM 783 O O . ASP A 1 97 ? 39.096 -15.069 -8.891 1.00 56.44 97 ASP A O 1
ATOM 787 N N . ASP A 1 98 ? 37.421 -13.636 -9.163 1.00 55.34 98 ASP A N 1
ATOM 788 C CA . ASP A 1 98 ? 37.830 -13.181 -10.479 1.00 55.34 98 ASP A CA 1
ATOM 789 C C . ASP A 1 98 ? 38.406 -11.771 -10.334 1.00 55.34 98 ASP A C 1
ATOM 791 O O . ASP A 1 98 ? 37.710 -10.817 -9.980 1.00 55.34 98 ASP A O 1
ATOM 795 N N . GLU A 1 99 ? 39.703 -11.637 -10.622 1.00 56.06 99 GLU A N 1
ATOM 796 C CA . GLU A 1 99 ? 40.330 -10.360 -10.954 1.00 56.06 99 GLU A CA 1
ATOM 797 C C . GLU A 1 99 ? 39.591 -9.759 -12.161 1.00 56.06 99 GLU A C 1
ATOM 799 O O . GLU A 1 99 ? 39.972 -9.940 -13.318 1.00 56.06 99 GLU A O 1
ATOM 804 N N . VAL A 1 100 ? 38.488 -9.053 -11.907 1.00 55.50 100 VAL A N 1
ATOM 805 C CA . VAL A 1 100 ? 37.839 -8.236 -12.924 1.00 55.50 100 VAL A CA 1
ATOM 806 C C . VAL A 1 100 ? 38.736 -7.024 -13.121 1.00 55.50 100 VAL A C 1
ATOM 808 O O . VAL A 1 100 ? 38.723 -6.075 -12.335 1.00 55.50 100 VAL A O 1
ATOM 811 N N . ASP A 1 101 ? 39.552 -7.098 -14.168 1.00 53.72 101 ASP A N 1
ATOM 812 C CA . ASP A 1 101 ? 40.451 -6.054 -14.649 1.00 53.72 101 ASP A CA 1
ATOM 813 C C . ASP A 1 101 ? 39.625 -4.830 -15.106 1.00 53.72 101 ASP A C 1
ATOM 815 O O . ASP A 1 101 ? 39.360 -4.593 -16.285 1.00 53.72 101 ASP A O 1
ATOM 819 N N . LEU A 1 102 ? 39.129 -4.055 -14.134 1.00 57.88 102 LEU A N 1
ATOM 820 C CA . LEU A 1 102 ? 38.151 -2.972 -14.310 1.00 57.88 102 LEU A CA 1
ATOM 821 C C . LEU A 1 102 ? 38.732 -1.719 -15.000 1.00 57.88 102 LEU A C 1
ATOM 823 O O . LEU A 1 102 ? 38.066 -0.686 -15.065 1.00 57.88 102 LEU A O 1
ATOM 827 N N . TRP A 1 103 ? 39.978 -1.779 -15.485 1.00 56.84 103 TRP A N 1
ATOM 828 C CA . TRP A 1 103 ? 40.720 -0.634 -16.031 1.00 56.84 103 TRP A CA 1
ATOM 829 C C . TRP A 1 103 ? 41.368 -0.887 -17.402 1.00 56.84 103 TRP A C 1
ATOM 831 O O . TRP A 1 103 ? 42.047 -0.000 -17.920 1.00 56.84 103 TRP A O 1
ATOM 841 N N . SER A 1 104 ? 41.109 -2.014 -18.073 1.00 45.09 104 SER A N 1
ATOM 842 C CA . SER A 1 104 ? 41.560 -2.237 -19.457 1.00 45.09 104 SER A CA 1
ATOM 843 C C . SER A 1 104 ? 40.534 -1.773 -20.503 1.00 45.09 104 SER A C 1
ATOM 845 O O . SER A 1 104 ? 40.208 -2.491 -21.445 1.00 45.09 104 SER A O 1
ATOM 847 N N . SER A 1 105 ? 40.027 -0.544 -20.369 1.00 50.00 105 SER A N 1
ATOM 848 C CA . SER A 1 105 ? 39.331 0.164 -21.456 1.00 50.00 105 SER A CA 1
ATOM 849 C C . SER A 1 105 ? 40.218 1.269 -22.031 1.00 50.00 105 SER A C 1
ATOM 851 O O . SER A 1 105 ? 39.842 2.438 -22.077 1.00 50.00 105 SER A O 1
ATOM 853 N N . GLN A 1 106 ? 41.413 0.898 -22.500 1.00 48.31 106 GLN A N 1
ATOM 854 C CA . GLN A 1 106 ? 42.051 1.626 -23.594 1.00 48.31 106 GLN A CA 1
ATOM 855 C C . GLN A 1 106 ? 41.699 0.933 -24.910 1.00 48.31 106 GLN A C 1
ATOM 857 O O . GLN A 1 106 ? 42.217 -0.129 -25.235 1.00 48.31 106 GLN A O 1
ATOM 862 N N . SER A 1 107 ? 40.791 1.579 -25.644 1.00 57.88 107 SER A N 1
ATOM 863 C CA . SER A 1 107 ? 40.748 1.641 -27.108 1.00 57.88 107 SER A CA 1
ATOM 864 C C . SER A 1 107 ? 41.174 0.377 -27.866 1.00 57.88 107 SER A C 1
ATOM 866 O O . SER A 1 107 ? 42.302 0.279 -28.347 1.00 57.88 107 SER A O 1
ATOM 868 N N . SER A 1 108 ? 40.225 -0.521 -28.118 1.00 40.53 108 SER A N 1
ATOM 869 C CA . SER A 1 108 ? 40.207 -1.206 -29.408 1.00 40.53 108 SER A CA 1
ATOM 870 C C . SER A 1 108 ? 38.768 -1.346 -29.890 1.00 40.53 108 SER A C 1
ATOM 872 O O . SER A 1 108 ? 37.867 -1.747 -29.160 1.00 40.53 108 SER A O 1
ATOM 874 N N . GLU A 1 109 ? 38.553 -0.882 -31.112 1.00 51.38 109 GLU A N 1
ATOM 875 C CA . GLU A 1 109 ? 37.298 -0.923 -31.843 1.00 51.38 109 GLU A CA 1
ATOM 876 C C . GLU A 1 109 ? 36.810 -2.373 -31.956 1.00 51.38 109 GLU A C 1
ATOM 878 O O . GLU A 1 109 ? 37.473 -3.170 -32.619 1.00 51.38 109 GLU A O 1
ATOM 883 N N . LYS A 1 110 ? 35.667 -2.716 -31.343 1.00 44.41 110 LYS A N 1
ATOM 884 C CA . LYS A 1 110 ? 34.745 -3.770 -31.809 1.00 44.41 110 LYS A CA 1
ATOM 885 C C . LYS A 1 110 ? 33.465 -3.832 -30.968 1.00 44.41 110 LYS A C 1
ATOM 887 O O . LYS A 1 110 ? 33.517 -3.860 -29.750 1.00 44.41 110 LYS A O 1
ATOM 892 N N . GLU A 1 111 ? 32.353 -3.828 -31.703 1.00 41.47 111 GLU A N 1
ATOM 893 C CA . GLU A 1 111 ? 30.996 -4.286 -31.359 1.00 41.47 111 GLU A CA 1
ATOM 894 C C . GLU A 1 111 ? 30.377 -3.761 -30.052 1.00 41.47 111 GLU A C 1
ATOM 896 O O . GLU A 1 111 ? 30.603 -4.246 -28.951 1.00 41.47 111 GLU A O 1
ATOM 901 N N . GLY A 1 112 ? 29.551 -2.722 -30.217 1.00 35.97 112 GLY A N 1
ATOM 902 C CA . GLY A 1 112 ? 28.823 -2.071 -29.136 1.00 35.97 112 GLY A CA 1
ATOM 903 C C . GLY A 1 112 ? 27.655 -2.913 -28.639 1.00 35.97 112 GLY A C 1
ATOM 904 O O . GLY A 1 112 ? 26.652 -3.057 -29.338 1.00 35.97 112 GLY A O 1
ATOM 905 N N . TYR A 1 113 ? 27.776 -3.384 -27.403 1.00 40.31 113 TYR A N 1
ATOM 906 C CA . TYR A 1 113 ? 26.676 -3.942 -26.633 1.00 40.31 113 TYR A CA 1
ATOM 907 C C . TYR A 1 113 ? 25.644 -2.844 -26.311 1.00 40.31 113 TYR A C 1
ATOM 909 O O . TYR A 1 113 ? 25.967 -1.768 -25.796 1.00 40.31 113 TYR A O 1
ATOM 917 N N . LEU A 1 114 ? 24.382 -3.108 -26.655 1.00 42.00 114 LEU A N 1
ATOM 918 C CA . LEU A 1 114 ? 23.216 -2.278 -26.332 1.00 42.00 114 LEU A CA 1
ATOM 919 C C . LEU A 1 114 ? 22.790 -2.531 -24.876 1.00 42.00 114 LEU A C 1
ATOM 921 O O . LEU A 1 114 ? 21.709 -3.059 -24.620 1.00 42.00 114 LEU A O 1
ATOM 925 N N . GLU A 1 115 ? 23.645 -2.211 -23.908 1.00 43.84 115 GLU A N 1
ATOM 926 C CA . GLU A 1 115 ? 23.278 -2.377 -22.502 1.00 43.84 115 GLU A CA 1
ATOM 927 C C . GLU A 1 115 ? 22.407 -1.211 -22.014 1.00 43.84 115 GLU A C 1
ATOM 929 O O . GLU A 1 115 ? 22.824 -0.053 -21.996 1.00 43.84 115 GLU A O 1
ATOM 934 N N . ASN A 1 116 ? 21.202 -1.581 -21.571 1.00 46.41 116 ASN A N 1
ATOM 935 C CA . ASN A 1 116 ? 20.242 -0.805 -20.779 1.00 46.41 116 ASN A CA 1
ATOM 936 C C . ASN A 1 116 ? 19.396 0.233 -21.532 1.00 46.41 116 ASN A C 1
ATOM 938 O O . ASN A 1 116 ? 19.392 1.418 -21.210 1.00 46.41 116 ASN A O 1
ATOM 942 N N . ILE A 1 117 ? 18.571 -0.237 -22.472 1.00 47.41 117 ILE A N 1
ATOM 943 C CA . ILE A 1 117 ? 17.338 0.478 -22.827 1.00 47.41 117 ILE A CA 1
ATOM 944 C C . ILE A 1 117 ? 16.285 0.099 -21.778 1.00 47.41 117 ILE A C 1
ATOM 946 O O . ILE A 1 117 ? 15.701 -0.980 -21.857 1.00 47.41 117 ILE A O 1
ATOM 950 N N . SER A 1 118 ? 16.048 0.958 -20.783 1.00 47.62 118 SER A N 1
ATOM 951 C CA . SER A 1 118 ? 14.850 0.842 -19.948 1.00 47.62 118 SER A CA 1
ATOM 952 C C . SER A 1 118 ? 13.683 1.483 -20.694 1.00 47.62 118 SER A C 1
ATOM 954 O O . SER A 1 118 ? 13.784 2.611 -21.166 1.00 47.62 118 SER A O 1
ATOM 956 N N . TYR A 1 119 ? 12.585 0.747 -20.851 1.00 52.47 119 TYR A N 1
ATOM 957 C CA . TYR A 1 119 ? 11.340 1.273 -21.397 1.00 52.47 119 TYR A CA 1
ATOM 958 C C . TYR A 1 119 ? 10.253 1.122 -20.337 1.00 52.47 119 TYR A C 1
ATOM 960 O O . TYR A 1 119 ? 10.083 0.061 -19.744 1.00 52.47 119 TYR A O 1
ATOM 968 N N . HIS A 1 120 ? 9.524 2.203 -20.081 1.00 53.12 120 HIS A N 1
ATOM 969 C CA . HIS A 1 120 ? 8.331 2.180 -19.247 1.00 53.12 120 HIS A CA 1
ATOM 970 C C . HIS A 1 120 ? 7.141 2.493 -20.138 1.00 53.12 120 HIS A C 1
ATOM 972 O O . HIS A 1 120 ? 7.049 3.600 -20.661 1.00 53.12 120 HIS A O 1
ATOM 978 N N . ILE A 1 121 ? 6.220 1.543 -20.268 1.00 54.50 121 ILE A N 1
ATOM 979 C CA . ILE A 1 121 ? 4.984 1.716 -21.028 1.00 54.50 121 ILE A CA 1
ATOM 980 C C . ILE A 1 121 ? 3.876 2.044 -20.038 1.00 54.50 121 ILE A C 1
ATOM 982 O O . ILE A 1 121 ? 3.468 1.200 -19.247 1.00 54.50 121 ILE A O 1
ATOM 986 N N . SER A 1 122 ? 3.433 3.301 -20.036 1.00 54.81 122 SER A N 1
ATOM 987 C CA . SER A 1 122 ? 2.306 3.739 -19.209 1.00 54.81 122 SER A CA 1
ATOM 988 C C . SER A 1 122 ? 1.098 4.061 -20.092 1.00 54.81 122 SER A C 1
ATOM 990 O O . SER A 1 122 ? 1.203 4.960 -20.935 1.00 54.81 122 SER A O 1
ATOM 992 N N . PRO A 1 123 ? -0.049 3.379 -19.920 1.00 56.25 123 PRO A N 1
ATOM 993 C CA . PRO A 1 123 ? -1.302 3.770 -20.550 1.00 56.25 123 PRO A CA 1
ATOM 994 C C . PRO A 1 123 ? -1.882 4.983 -19.804 1.00 56.25 123 PRO A C 1
ATOM 996 O O . PRO A 1 123 ? -2.750 4.848 -18.945 1.00 56.25 123 PRO A O 1
ATOM 999 N N . TYR A 1 124 ? -1.367 6.180 -20.099 1.00 52.28 124 TYR A N 1
ATOM 1000 C CA . TYR A 1 124 ? -1.864 7.426 -19.495 1.00 52.28 124 TYR A CA 1
ATOM 1001 C C . TYR A 1 124 ? -3.236 7.847 -20.058 1.00 52.28 124 TYR A C 1
ATOM 1003 O O . TYR A 1 124 ? -4.026 8.455 -19.341 1.00 52.28 124 TYR A O 1
ATOM 1011 N N . GLU A 1 125 ? -3.531 7.512 -21.321 1.00 59.25 125 GLU A N 1
ATOM 1012 C CA . GLU A 1 125 ? -4.778 7.829 -22.035 1.00 59.25 125 GLU A CA 1
ATOM 1013 C C . GLU A 1 125 ? -5.124 6.685 -23.013 1.00 59.25 125 GLU A C 1
ATOM 1015 O O . GLU A 1 125 ? -4.215 6.037 -23.540 1.00 59.25 125 GLU A O 1
ATOM 1020 N N . GLU A 1 126 ? -6.414 6.419 -23.280 1.00 60.25 126 GLU A N 1
ATOM 1021 C CA . GLU A 1 126 ? -6.832 5.402 -24.264 1.00 60.25 126 GLU A CA 1
ATOM 1022 C C . GLU A 1 126 ? -6.116 5.618 -25.611 1.00 60.25 126 GLU A C 1
ATOM 1024 O O . GLU A 1 126 ? -6.282 6.645 -26.273 1.00 60.25 126 GLU A O 1
ATOM 1029 N N . GLY A 1 127 ? -5.299 4.640 -26.016 1.00 61.12 127 GLY A N 1
ATOM 1030 C CA . GLY A 1 127 ? -4.577 4.663 -27.290 1.00 61.12 127 GLY A CA 1
ATOM 1031 C C . GLY A 1 127 ? -3.267 5.460 -27.301 1.00 61.12 127 GLY A C 1
ATOM 1032 O O . GLY A 1 127 ? -2.704 5.652 -28.382 1.00 61.12 127 GLY A O 1
ATOM 1033 N N . VAL A 1 128 ? -2.754 5.911 -26.150 1.00 64.19 128 VAL A N 1
ATOM 1034 C CA . VAL A 1 128 ? -1.434 6.558 -26.051 1.00 64.19 128 VAL A CA 1
ATOM 1035 C C . VAL A 1 128 ? -0.446 5.643 -25.332 1.00 64.19 128 VAL A C 1
ATOM 1037 O O . VAL A 1 128 ? -0.651 5.258 -24.185 1.00 64.19 128 VAL A O 1
ATOM 1040 N N . MET A 1 129 ? 0.652 5.330 -26.016 1.00 67.44 129 MET A N 1
ATOM 1041 C CA . MET A 1 129 ? 1.801 4.609 -25.482 1.00 67.44 129 MET A CA 1
ATOM 1042 C C . MET A 1 129 ? 2.963 5.594 -25.339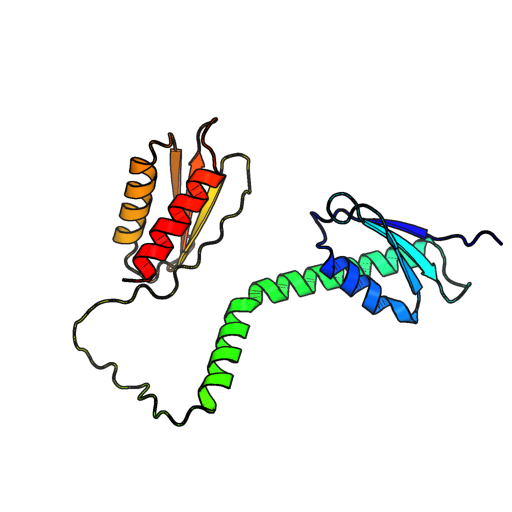 1.00 67.44 129 MET A C 1
ATOM 1044 O O . MET A 1 129 ? 3.413 6.185 -26.322 1.00 67.44 129 MET A O 1
ATOM 1048 N N . GLU A 1 130 ? 3.443 5.790 -24.115 1.00 72.44 130 GLU A N 1
ATOM 1049 C CA . GLU A 1 130 ? 4.654 6.567 -23.851 1.00 72.44 130 GLU A CA 1
ATOM 1050 C C . GLU A 1 130 ? 5.850 5.620 -23.721 1.00 72.44 130 GLU A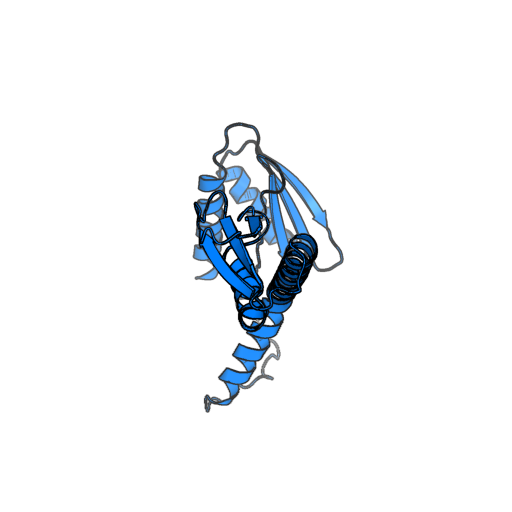 C 1
ATOM 1052 O O . GLU A 1 130 ? 5.775 4.625 -23.010 1.00 72.44 130 GLU A O 1
ATOM 1057 N N . LEU A 1 131 ? 6.931 5.920 -24.438 1.00 67.75 131 LEU A N 1
ATOM 1058 C CA . LEU A 1 131 ? 8.201 5.204 -24.414 1.00 67.75 131 LEU A CA 1
ATOM 1059 C C . LEU A 1 131 ? 9.279 6.182 -23.953 1.00 67.75 131 LEU A C 1
ATOM 1061 O O . LEU A 1 131 ? 9.611 7.133 -24.660 1.00 67.75 131 LEU A O 1
ATOM 1065 N N . SER A 1 132 ? 9.823 5.957 -22.763 1.00 65.94 132 SER A N 1
ATOM 1066 C CA . SER A 1 132 ? 10.979 6.699 -22.254 1.00 65.94 132 SER A CA 1
ATOM 1067 C C . SER A 1 132 ? 12.267 5.976 -22.620 1.00 65.94 132 SER A C 1
ATOM 1069 O O . SER A 1 132 ? 12.326 4.760 -22.479 1.00 65.94 132 SER A O 1
ATOM 1071 N N . ILE A 1 133 ? 13.268 6.709 -23.110 1.00 66.50 133 ILE A N 1
ATOM 1072 C CA . ILE A 1 133 ? 14.540 6.143 -23.568 1.00 66.50 133 ILE A CA 1
ATOM 1073 C C . ILE A 1 133 ? 15.697 7.018 -23.073 1.00 66.50 133 ILE A C 1
ATOM 1075 O O . ILE A 1 133 ? 15.713 8.227 -23.324 1.00 66.50 133 ILE A O 1
ATOM 1079 N N . ASP A 1 134 ? 16.681 6.402 -22.414 1.00 62.53 134 ASP A N 1
ATOM 1080 C CA . ASP A 1 134 ? 17.957 7.041 -22.068 1.00 62.53 134 ASP A CA 1
ATOM 1081 C C . ASP A 1 134 ? 18.795 7.273 -23.345 1.00 62.53 134 ASP A C 1
ATOM 1083 O O . ASP A 1 134 ? 19.093 6.361 -24.120 1.00 62.53 134 ASP A O 1
ATOM 1087 N N . ALA A 1 135 ? 19.119 8.536 -23.610 1.00 55.72 135 ALA A N 1
ATOM 1088 C CA . ALA A 1 135 ? 19.663 9.043 -24.863 1.00 55.72 135 ALA A CA 1
ATOM 1089 C C . ALA A 1 135 ? 21.196 9.002 -24.941 1.00 55.72 135 ALA A C 1
ATOM 1091 O O . ALA A 1 135 ? 21.769 9.514 -25.908 1.00 55.72 135 ALA A O 1
ATOM 1092 N N . LYS A 1 136 ? 21.880 8.372 -23.975 1.00 59.50 136 LYS A N 1
ATOM 1093 C CA . LYS A 1 136 ? 23.347 8.228 -24.014 1.00 59.50 136 LYS A CA 1
ATOM 1094 C C . LYS A 1 136 ? 23.861 7.408 -25.202 1.00 59.50 136 LYS A C 1
ATOM 1096 O O . LYS A 1 136 ? 25.029 7.534 -25.567 1.00 59.50 136 LYS A O 1
ATOM 1101 N N . GLN A 1 137 ? 23.012 6.616 -25.861 1.00 55.06 137 GLN A N 1
ATOM 1102 C CA . GLN A 1 137 ? 23.357 5.900 -27.093 1.00 55.06 137 GLN A CA 1
ATOM 1103 C C . GLN A 1 137 ? 22.716 6.533 -28.336 1.00 55.06 137 GLN A C 1
ATOM 1105 O O . GLN A 1 137 ? 21.590 7.013 -28.284 1.00 55.06 137 GLN A O 1
ATOM 1110 N N . LYS A 1 138 ? 23.451 6.512 -29.465 1.00 57.47 138 LYS A N 1
ATOM 1111 C CA . LYS A 1 138 ? 23.133 7.088 -30.797 1.00 57.47 138 LYS A CA 1
ATOM 1112 C C . LYS A 1 138 ? 21.631 7.333 -31.052 1.00 57.47 138 LYS A C 1
ATOM 1114 O O . LYS A 1 138 ? 20.975 6.562 -31.758 1.00 57.47 138 LYS A O 1
ATOM 1119 N N . LYS A 1 139 ? 21.151 8.484 -30.568 1.00 60.22 139 LYS A N 1
ATOM 1120 C CA . LYS A 1 139 ? 19.786 9.033 -30.669 1.00 60.22 139 LYS A CA 1
ATOM 1121 C C . LYS A 1 139 ? 19.127 8.818 -32.037 1.00 60.22 139 LYS A C 1
ATOM 1123 O O . LYS A 1 139 ? 17.960 8.451 -32.119 1.00 60.22 139 LYS A O 1
ATOM 1128 N N . ASN A 1 140 ? 19.898 8.949 -33.116 1.00 61.31 140 ASN A N 1
ATOM 1129 C CA . ASN A 1 140 ? 19.383 8.835 -34.482 1.00 61.31 140 ASN A CA 1
ATOM 1130 C C . ASN A 1 140 ? 19.072 7.389 -34.909 1.00 61.31 140 ASN A C 1
ATOM 1132 O O . ASN A 1 140 ? 18.100 7.169 -35.620 1.00 61.31 140 ASN A O 1
ATOM 1136 N N . ASN A 1 141 ? 19.844 6.390 -34.463 1.00 67.81 141 ASN A N 1
ATOM 1137 C CA . ASN A 1 141 ? 19.645 5.006 -34.917 1.00 67.81 141 ASN A CA 1
ATOM 1138 C C . ASN A 1 141 ? 18.437 4.363 -34.222 1.00 67.81 141 ASN A C 1
ATOM 1140 O O . ASN A 1 141 ? 17.668 3.637 -34.844 1.00 67.81 141 ASN A O 1
ATOM 1144 N N . LEU A 1 142 ? 18.236 4.666 -32.937 1.00 68.50 142 LEU A N 1
ATOM 1145 C CA . LEU A 1 142 ? 17.110 4.129 -32.180 1.00 68.50 142 LEU A CA 1
ATOM 1146 C C . LEU A 1 142 ? 15.774 4.730 -32.634 1.00 68.50 142 LEU A C 1
ATOM 1148 O O . LEU A 1 142 ? 14.815 3.992 -32.845 1.00 68.50 142 LEU A O 1
ATOM 1152 N N . LEU A 1 143 ? 15.732 6.048 -32.861 1.00 68.25 143 LEU A N 1
ATOM 1153 C CA . LEU A 1 143 ? 14.543 6.714 -33.391 1.00 68.25 143 LEU A CA 1
ATOM 1154 C C . LEU A 1 143 ? 14.168 6.153 -34.767 1.00 68.25 143 LEU A C 1
ATOM 1156 O O . LEU A 1 143 ? 13.035 5.712 -34.945 1.00 68.25 143 LEU A O 1
ATOM 1160 N N . GLU A 1 144 ? 15.111 6.076 -35.715 1.00 71.88 144 GLU A N 1
ATOM 1161 C CA . GLU A 1 144 ? 14.848 5.493 -37.042 1.00 71.88 144 GLU A CA 1
ATOM 1162 C C . GLU A 1 144 ? 14.347 4.043 -36.966 1.00 71.88 144 GLU A C 1
ATOM 1164 O O . GLU A 1 144 ? 13.489 3.631 -37.752 1.00 71.88 144 GLU A O 1
ATOM 1169 N N . ARG A 1 145 ? 14.824 3.268 -35.986 1.00 71.12 145 ARG A N 1
ATOM 1170 C CA . ARG A 1 145 ? 14.372 1.892 -35.754 1.00 71.12 145 ARG A CA 1
ATOM 1171 C C . ARG A 1 145 ? 12.953 1.827 -35.214 1.00 71.12 145 ARG A C 1
ATOM 1173 O O . ARG A 1 145 ? 12.154 1.077 -35.776 1.00 71.12 145 ARG A O 1
ATOM 1180 N N . ILE A 1 146 ? 12.617 2.624 -34.201 1.00 70.31 146 ILE A N 1
ATOM 1181 C CA . ILE A 1 146 ? 11.249 2.721 -33.669 1.00 70.31 146 ILE A CA 1
ATOM 1182 C C . ILE A 1 146 ? 10.293 3.144 -34.789 1.00 70.31 146 ILE A C 1
ATOM 1184 O O . ILE A 1 146 ? 9.258 2.506 -34.991 1.00 70.31 146 ILE A O 1
ATOM 1188 N N . PHE A 1 147 ? 10.695 4.120 -35.609 1.00 69.44 147 PHE A N 1
ATOM 1189 C CA . PHE A 1 147 ? 9.958 4.511 -36.810 1.00 69.44 147 PHE A CA 1
ATOM 1190 C C . PHE A 1 147 ? 9.787 3.351 -37.801 1.00 69.44 147 PHE A C 1
ATOM 1192 O O . PHE A 1 147 ? 8.703 3.173 -38.358 1.00 69.44 147 PHE A O 1
ATOM 1199 N N . SER A 1 148 ? 10.819 2.533 -38.022 1.00 75.56 148 SER A N 1
ATOM 1200 C CA . SER A 1 148 ? 10.738 1.382 -38.930 1.00 75.56 148 SER A CA 1
ATOM 1201 C C . SER A 1 148 ? 9.780 0.292 -38.432 1.00 75.56 148 SER A C 1
ATOM 1203 O O . SER A 1 148 ? 9.049 -0.286 -39.239 1.00 75.56 148 SER A O 1
ATOM 1205 N N . ILE A 1 149 ? 9.738 0.046 -37.119 1.00 70.75 149 ILE A N 1
ATOM 1206 C CA . ILE A 1 149 ? 8.857 -0.943 -36.486 1.00 70.75 149 ILE A CA 1
ATOM 1207 C C . ILE A 1 149 ? 7.408 -0.456 -36.545 1.00 70.75 149 ILE A C 1
ATOM 1209 O O . ILE A 1 149 ? 6.548 -1.168 -37.064 1.00 70.75 149 ILE A O 1
ATOM 1213 N N . ALA A 1 150 ? 7.152 0.789 -36.134 1.00 67.06 150 ALA A N 1
ATOM 1214 C CA . ALA A 1 150 ? 5.831 1.408 -36.228 1.00 67.06 150 ALA A CA 1
ATOM 1215 C C . ALA A 1 150 ? 5.295 1.381 -37.673 1.00 67.06 150 ALA A C 1
ATOM 1217 O O . ALA A 1 150 ? 4.156 0.981 -37.920 1.00 67.06 150 ALA A O 1
ATOM 1218 N N . LYS A 1 151 ? 6.154 1.688 -38.656 1.00 71.19 151 LYS A N 1
ATOM 1219 C CA . LYS A 1 151 ? 5.810 1.635 -40.085 1.00 71.19 151 LYS A CA 1
ATOM 1220 C C . LYS A 1 151 ? 5.515 0.212 -40.579 1.00 71.19 151 LYS A C 1
ATOM 1222 O O . LYS A 1 151 ? 4.608 0.030 -41.391 1.00 71.19 151 LYS A O 1
ATOM 1227 N N . ARG A 1 152 ? 6.251 -0.806 -40.109 1.00 68.44 152 ARG A N 1
ATOM 1228 C CA . ARG A 1 152 ? 6.007 -2.226 -40.453 1.00 68.44 152 ARG A CA 1
ATOM 1229 C C . ARG A 1 152 ? 4.687 -2.741 -39.899 1.00 68.44 152 ARG A C 1
ATOM 1231 O O . ARG A 1 152 ? 4.038 -3.554 -40.551 1.00 68.44 152 ARG A O 1
ATOM 1238 N N . LEU A 1 153 ? 4.282 -2.248 -38.735 1.00 65.31 153 LEU A N 1
ATOM 1239 C CA . LEU A 1 153 ? 3.057 -2.675 -38.067 1.00 65.31 153 LEU A CA 1
ATOM 1240 C C . LEU A 1 153 ? 1.789 -2.130 -38.741 1.00 65.31 153 LEU A C 1
ATOM 1242 O O . LEU A 1 153 ? 0.695 -2.514 -38.341 1.00 65.31 153 LEU A O 1
ATOM 1246 N N . ARG A 1 154 ? 1.918 -1.291 -39.790 1.00 60.97 154 ARG A N 1
ATOM 1247 C CA . ARG A 1 154 ? 0.803 -0.620 -40.494 1.00 60.97 154 ARG A CA 1
ATOM 1248 C C . ARG A 1 154 ? -0.178 0.058 -39.532 1.00 60.97 154 ARG A C 1
ATOM 1250 O O . ARG A 1 154 ? -1.337 0.269 -39.881 1.00 60.97 154 ARG A O 1
ATOM 1257 N N . ALA A 1 155 ? 0.288 0.387 -38.330 1.00 62.22 155 ALA A N 1
ATOM 1258 C CA . ALA A 1 155 ? -0.489 1.135 -37.376 1.00 62.22 155 ALA A CA 1
ATOM 1259 C C . ALA A 1 155 ? -0.588 2.554 -37.920 1.00 62.22 155 ALA A C 1
ATOM 1261 O O . ALA A 1 155 ? 0.412 3.194 -38.247 1.00 62.22 155 ALA A O 1
ATOM 1262 N N . ASP A 1 156 ? -1.815 3.028 -38.057 1.00 67.06 156 ASP A N 1
ATOM 1263 C CA . ASP A 1 156 ? -2.081 4.422 -38.344 1.00 67.06 156 ASP A CA 1
ATOM 1264 C C . ASP A 1 156 ? -1.785 5.177 -37.035 1.00 67.06 156 ASP A C 1
ATOM 1266 O O . ASP A 1 156 ? -2.649 5.341 -36.176 1.00 67.06 156 ASP A O 1
ATOM 1270 N N . CYS A 1 157 ? -0.517 5.518 -36.812 1.00 71.50 157 CYS A N 1
ATOM 1271 C CA . CYS A 1 157 ? -0.027 6.10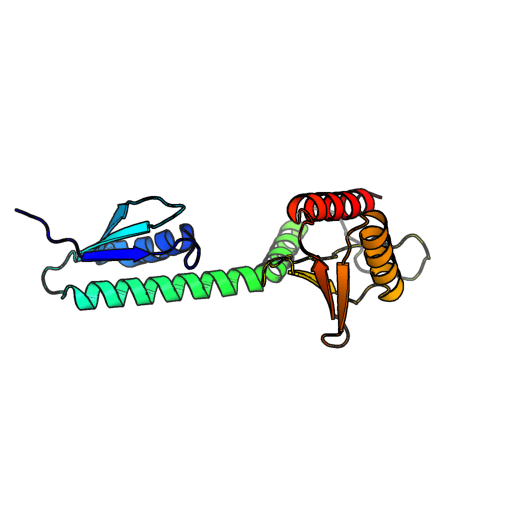1 -35.566 1.00 71.50 157 CYS A CA 1
ATOM 1272 C C . CYS A 1 157 ? 0.599 7.475 -35.812 1.00 71.50 157 CYS A C 1
ATOM 1274 O O . CYS A 1 157 ? 1.323 7.678 -36.788 1.00 71.50 157 CYS A O 1
ATOM 1276 N N . SER A 1 158 ? 0.342 8.421 -34.911 1.00 75.06 158 SER A N 1
ATOM 1277 C CA . SER A 1 158 ? 1.087 9.680 -34.845 1.00 75.06 158 SER A CA 1
ATOM 1278 C C . SER A 1 158 ? 2.157 9.580 -33.768 1.00 75.06 158 SER A C 1
ATOM 1280 O O . SER A 1 158 ? 1.902 9.044 -32.690 1.00 75.06 158 SER A O 1
ATOM 1282 N N . PHE A 1 159 ? 3.342 10.104 -34.060 1.00 73.06 159 PHE A N 1
ATOM 1283 C CA . PHE A 1 159 ? 4.486 10.059 -33.160 1.00 73.06 159 PHE A CA 1
ATOM 1284 C C . PHE A 1 159 ? 4.873 11.474 -32.747 1.00 73.06 159 PHE A C 1
ATOM 1286 O O . PHE A 1 159 ? 5.004 12.352 -33.599 1.00 73.06 159 PHE A O 1
ATOM 1293 N N . GLU A 1 160 ? 5.065 11.683 -31.452 1.00 78.06 160 GLU A N 1
ATOM 1294 C CA . GLU A 1 160 ? 5.582 12.926 -30.896 1.00 78.06 160 GLU A CA 1
ATOM 1295 C C . GLU A 1 160 ? 6.847 12.608 -30.100 1.00 78.06 160 GLU A C 1
ATOM 1297 O O . GLU A 1 160 ? 6.820 11.834 -29.146 1.00 78.06 160 GLU A O 1
ATOM 1302 N N . VAL A 1 161 ? 7.972 13.191 -30.512 1.00 76.81 161 VAL A N 1
ATOM 1303 C CA . VAL A 1 161 ? 9.241 13.075 -29.789 1.00 76.81 161 VAL A CA 1
ATOM 1304 C C . VAL A 1 161 ? 9.427 14.331 -28.966 1.00 76.81 161 VAL A C 1
ATOM 1306 O O . VAL A 1 161 ? 9.468 15.432 -29.515 1.00 76.81 161 VAL A O 1
ATOM 1309 N N . LYS A 1 162 ? 9.574 14.163 -27.656 1.00 79.81 162 LYS A N 1
ATOM 1310 C CA . LYS A 1 162 ? 9.898 15.239 -26.733 1.00 79.81 162 LYS A CA 1
ATOM 1311 C C . LYS A 1 162 ? 11.227 14.945 -26.059 1.00 79.81 162 LYS A C 1
ATOM 1313 O O . LYS A 1 162 ? 11.381 13.956 -25.349 1.00 79.81 162 LYS A O 1
ATOM 1318 N N . GLU A 1 163 ? 12.194 15.820 -26.283 1.00 75.31 163 GLU A N 1
ATOM 1319 C CA . GLU A 1 163 ? 13.475 15.760 -25.586 1.00 75.31 163 GLU A CA 1
ATOM 1320 C C . GLU A 1 163 ? 13.292 16.293 -24.165 1.00 75.31 163 GLU A C 1
ATOM 1322 O O . GLU A 1 163 ? 12.741 17.380 -23.966 1.00 75.31 163 GLU A O 1
ATOM 1327 N N . VAL A 1 164 ? 13.715 15.511 -23.174 1.00 74.69 164 VAL A N 1
ATOM 1328 C CA . VAL A 1 164 ? 13.629 15.869 -21.757 1.00 74.69 164 VAL A CA 1
ATOM 1329 C C . VAL A 1 164 ? 15.048 15.921 -21.204 1.00 74.69 164 VAL A C 1
ATOM 1331 O O . VAL A 1 164 ? 15.570 14.963 -20.652 1.00 74.69 164 VAL A O 1
ATOM 1334 N N . GLY A 1 165 ? 15.700 17.069 -21.384 1.00 76.75 165 GLY A N 1
ATOM 1335 C CA . GLY A 1 165 ? 17.102 17.255 -21.001 1.00 76.75 165 GLY A CA 1
ATOM 1336 C C . GLY A 1 165 ? 18.092 16.689 -22.025 1.00 76.75 165 GLY A C 1
ATOM 1337 O O . GLY A 1 165 ? 17.730 16.397 -23.162 1.00 76.75 165 GLY A O 1
ATOM 1338 N N . ASN A 1 166 ? 19.361 16.581 -21.623 1.00 72.06 166 ASN A N 1
ATOM 1339 C CA . ASN A 1 166 ? 20.452 16.193 -22.529 1.00 72.06 166 ASN A CA 1
ATOM 1340 C C . ASN A 1 166 ? 20.505 14.683 -22.804 1.00 72.06 166 ASN A C 1
ATOM 1342 O O . ASN A 1 166 ? 20.957 14.278 -23.873 1.00 72.06 166 ASN A O 1
ATOM 1346 N N . ASP A 1 167 ? 19.997 13.877 -21.869 1.00 73.25 167 ASP A N 1
ATOM 1347 C CA . ASP A 1 167 ? 20.216 12.428 -21.841 1.00 73.25 167 ASP A CA 1
ATOM 1348 C C . ASP A 1 167 ? 18.906 11.629 -21.883 1.00 73.25 167 ASP A C 1
ATOM 1350 O O . ASP A 1 167 ? 18.918 10.432 -21.636 1.00 73.25 167 ASP A O 1
ATOM 1354 N N . MET A 1 168 ? 17.758 12.240 -22.185 1.00 69.69 168 MET A N 1
ATOM 1355 C CA . MET A 1 168 ? 16.491 11.504 -22.225 1.00 69.69 168 MET A CA 1
ATOM 1356 C C . MET A 1 168 ? 15.606 11.960 -23.378 1.00 69.69 168 MET A C 1
ATOM 1358 O O . MET A 1 168 ? 15.380 13.152 -23.603 1.00 69.69 168 MET A O 1
ATOM 1362 N N . VAL A 1 169 ? 15.076 10.984 -24.111 1.00 71.31 169 VAL A N 1
ATOM 1363 C CA . VAL A 1 169 ? 14.100 11.202 -25.176 1.00 71.31 169 VAL A CA 1
ATOM 13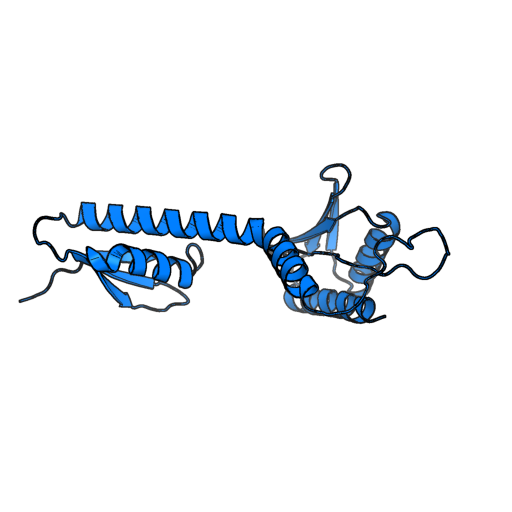64 C C . VAL A 1 169 ? 12.825 10.459 -24.811 1.00 71.31 169 VAL A C 1
ATOM 1366 O O . VAL A 1 169 ? 12.828 9.242 -24.637 1.00 71.31 169 VAL A O 1
ATOM 1369 N N . ILE A 1 170 ? 11.724 11.199 -24.718 1.00 75.50 170 ILE A N 1
ATOM 1370 C CA . ILE A 1 170 ? 10.389 10.635 -24.548 1.00 75.50 170 ILE A CA 1
ATOM 1371 C C . ILE A 1 170 ? 9.730 10.564 -25.919 1.00 75.50 170 ILE A C 1
ATOM 1373 O O . ILE A 1 170 ? 9.584 11.563 -26.621 1.00 75.50 170 ILE A O 1
ATOM 1377 N N . CYS A 1 171 ? 9.325 9.365 -26.298 1.00 74.38 171 CYS A N 1
ATOM 1378 C CA . CYS A 1 171 ? 8.615 9.073 -27.527 1.00 74.38 171 CYS A CA 1
ATOM 1379 C C . CYS A 1 171 ? 7.160 8.747 -27.194 1.00 74.38 171 CYS A C 1
ATOM 1381 O O . CYS A 1 171 ? 6.873 7.728 -26.574 1.00 74.38 171 CYS A O 1
ATOM 1383 N N . LYS A 1 172 ? 6.225 9.594 -27.616 1.00 78.31 172 LYS A N 1
ATOM 1384 C CA . LYS A 1 172 ? 4.789 9.336 -27.498 1.00 78.31 172 LYS A CA 1
ATOM 1385 C C . LYS A 1 172 ? 4.271 8.774 -28.808 1.00 78.31 172 LYS A C 1
ATOM 1387 O O . LYS A 1 172 ? 4.296 9.447 -29.838 1.00 78.31 172 LYS A O 1
ATOM 1392 N N . LEU A 1 173 ? 3.780 7.543 -28.767 1.00 75.50 173 LEU A N 1
ATOM 1393 C CA . LEU A 1 173 ? 3.084 6.905 -29.871 1.00 75.50 173 LEU A CA 1
ATOM 1394 C C . LEU A 1 173 ? 1.581 6.972 -29.591 1.00 75.50 173 LEU A C 1
ATOM 1396 O O . LEU A 1 173 ? 1.088 6.403 -28.620 1.00 75.50 173 LEU A O 1
ATOM 1400 N N . LYS A 1 174 ? 0.841 7.664 -30.451 1.00 78.31 174 LYS A N 1
ATOM 1401 C CA . LYS A 1 174 ? -0.617 7.746 -30.376 1.00 78.31 174 LYS A CA 1
ATOM 1402 C C . LYS A 1 174 ? -1.219 6.912 -31.497 1.00 78.31 174 LYS A C 1
ATOM 1404 O O . LYS A 1 174 ? -0.984 7.184 -32.675 1.00 78.31 174 LYS A O 1
ATOM 1409 N N . LEU A 1 175 ? -1.963 5.880 -31.125 1.00 74.69 175 LEU A N 1
ATOM 1410 C CA . LEU A 1 175 ? -2.640 4.979 -32.048 1.00 74.69 175 LEU A CA 1
ATOM 1411 C C . LEU A 1 175 ? -3.982 5.578 -32.477 1.00 74.69 175 LEU A C 1
ATOM 1413 O O . LEU A 1 175 ? -4.708 6.134 -31.653 1.00 74.69 175 LEU A O 1
ATOM 1417 N N . LYS A 1 176 ? -4.344 5.459 -33.760 1.00 76.50 176 LYS A N 1
ATOM 1418 C CA . LYS A 1 176 ? -5.730 5.703 -34.184 1.00 76.50 176 LYS A CA 1
ATOM 1419 C C . LYS A 1 176 ? -6.630 4.540 -33.753 1.00 76.50 176 LYS A C 1
ATOM 1421 O O . LYS A 1 176 ? -6.187 3.395 -33.644 1.00 76.50 176 LYS A O 1
ATOM 1426 N N . ASN A 1 177 ? -7.906 4.857 -33.535 1.00 72.06 177 ASN A N 1
ATOM 1427 C CA . ASN A 1 177 ? -8.935 3.926 -33.069 1.00 72.06 177 ASN A CA 1
ATOM 1428 C C . ASN A 1 177 ? -8.931 2.605 -33.857 1.00 72.06 177 ASN A C 1
ATOM 1430 O O . ASN A 1 177 ? -8.992 2.615 -35.087 1.00 72.06 177 ASN A O 1
ATOM 1434 N N . GLY A 1 178 ? -8.905 1.481 -33.133 1.00 68.12 178 GLY A N 1
ATOM 1435 C CA . GLY A 1 178 ? -8.973 0.127 -33.696 1.00 68.12 178 GLY A CA 1
ATOM 1436 C C . GLY A 1 178 ? -7.642 -0.630 -33.771 1.00 68.12 178 GLY A C 1
ATOM 1437 O O . GLY A 1 178 ? -7.638 -1.766 -34.235 1.00 68.12 178 GLY A O 1
ATOM 1438 N N . CYS A 1 179 ? -6.528 -0.044 -33.320 1.00 68.75 179 CYS A N 1
ATOM 1439 C CA . CYS A 1 179 ? -5.285 -0.794 -33.128 1.00 68.75 179 CYS A CA 1
ATOM 1440 C C . CYS A 1 179 ? -5.296 -1.537 -31.788 1.00 68.75 179 CYS A C 1
ATOM 1442 O O . CYS A 1 179 ? -5.560 -0.942 -30.744 1.00 68.75 179 CYS A O 1
ATOM 1444 N N . ASP A 1 180 ? -4.965 -2.823 -31.837 1.00 76.12 180 ASP A N 1
ATOM 1445 C CA . ASP A 1 180 ? -4.736 -3.652 -30.659 1.00 76.12 180 ASP A CA 1
ATOM 1446 C C . ASP A 1 180 ? -3.399 -3.255 -30.007 1.00 76.12 180 ASP A C 1
ATOM 1448 O O . ASP A 1 180 ? -2.318 -3.518 -30.544 1.00 76.12 180 ASP A O 1
ATOM 1452 N N . LEU A 1 181 ? -3.493 -2.541 -28.882 1.00 71.88 181 LEU A N 1
ATOM 1453 C CA . LEU A 1 181 ? -2.348 -2.037 -28.124 1.00 71.88 181 LEU A CA 1
ATOM 1454 C C . LEU A 1 181 ? -1.515 -3.191 -27.541 1.00 71.88 181 LEU A C 1
ATOM 1456 O O . LEU A 1 181 ? -0.292 -3.075 -27.482 1.00 71.88 181 LEU A O 1
ATOM 1460 N N . GLU A 1 182 ? -2.151 -4.300 -27.155 1.00 76.12 182 GLU A N 1
ATOM 1461 C CA . GLU A 1 182 ? -1.473 -5.460 -26.565 1.00 76.12 182 GLU A CA 1
ATOM 1462 C C . GLU A 1 182 ? -0.637 -6.181 -27.622 1.00 76.12 182 GLU A C 1
ATOM 1464 O O . GLU A 1 182 ? 0.563 -6.379 -27.433 1.00 76.12 182 GLU A O 1
ATOM 1469 N N . ALA A 1 183 ? -1.218 -6.451 -28.795 1.00 75.56 183 ALA A N 1
ATOM 1470 C CA . ALA A 1 183 ? -0.496 -7.082 -29.901 1.00 75.56 183 ALA A CA 1
ATOM 1471 C C . ALA A 1 183 ? 0.670 -6.223 -30.426 1.00 75.56 183 ALA A C 1
ATOM 1473 O O . ALA A 1 183 ? 1.666 -6.745 -30.943 1.00 75.56 183 ALA A O 1
ATOM 1474 N N . LEU A 1 184 ? 0.546 -4.894 -30.338 1.00 72.94 184 LEU A N 1
ATOM 1475 C CA . LEU A 1 184 ? 1.636 -3.975 -30.649 1.00 72.94 184 LEU A CA 1
ATOM 1476 C C . LEU A 1 184 ? 2.746 -4.077 -29.600 1.00 72.94 184 LEU A C 1
ATOM 1478 O O . LEU A 1 184 ? 3.917 -4.144 -29.974 1.00 72.94 184 LEU A O 1
ATOM 1482 N N . ASN A 1 185 ? 2.369 -4.106 -28.320 1.00 74.06 185 ASN A N 1
ATOM 1483 C CA . ASN A 1 185 ? 3.309 -4.187 -27.216 1.00 74.06 185 ASN A CA 1
ATOM 1484 C C . ASN A 1 185 ? 4.132 -5.479 -27.269 1.00 74.06 185 ASN A C 1
ATOM 1486 O O . ASN A 1 185 ? 5.357 -5.419 -27.298 1.00 74.06 185 ASN A O 1
ATOM 1490 N N . GLU A 1 186 ? 3.474 -6.632 -27.406 1.00 78.75 186 GLU A N 1
ATOM 1491 C CA . GLU A 1 186 ? 4.144 -7.938 -27.481 1.00 78.75 186 GLU A CA 1
ATOM 1492 C C . GLU A 1 186 ? 5.159 -8.008 -28.629 1.00 78.75 186 GLU A C 1
ATOM 1494 O O . GLU A 1 186 ? 6.265 -8.526 -28.471 1.00 78.75 186 GLU A O 1
ATOM 1499 N N . LYS A 1 187 ? 4.820 -7.452 -29.800 1.00 78.56 187 LYS A N 1
ATOM 1500 C CA . LYS A 1 187 ? 5.746 -7.411 -30.942 1.00 78.56 187 LYS A CA 1
ATOM 1501 C C . LYS A 1 187 ? 6.919 -6.472 -30.708 1.00 78.56 187 LYS A C 1
ATOM 1503 O O . LYS A 1 187 ? 8.021 -6.770 -31.169 1.00 78.56 187 LYS A O 1
ATOM 1508 N N . LEU A 1 188 ? 6.682 -5.338 -30.049 1.00 74.94 188 LEU A N 1
ATOM 1509 C CA . LEU A 1 188 ? 7.734 -4.382 -29.727 1.00 74.94 188 LEU A CA 1
ATOM 1510 C C . LEU A 1 188 ? 8.717 -5.003 -28.730 1.00 74.94 188 LEU A C 1
ATOM 1512 O O . LEU A 1 188 ? 9.920 -4.983 -28.973 1.00 74.94 188 LEU A O 1
ATOM 1516 N N . GLU A 1 189 ? 8.198 -5.620 -27.668 1.00 75.56 189 GLU A N 1
ATOM 1517 C CA . GLU A 1 189 ? 8.986 -6.326 -26.658 1.00 75.56 189 GLU A CA 1
ATOM 1518 C C . GLU A 1 189 ? 9.778 -7.481 -27.274 1.00 75.56 189 GLU A C 1
ATOM 1520 O O . GLU A 1 189 ? 10.988 -7.564 -27.074 1.00 75.56 189 GLU A O 1
ATOM 1525 N N . HIS A 1 190 ? 9.142 -8.323 -28.092 1.00 81.00 190 HIS A N 1
ATOM 1526 C CA . HIS A 1 190 ? 9.814 -9.443 -28.750 1.00 81.00 190 HIS A CA 1
ATOM 1527 C C . HIS A 1 190 ? 10.940 -8.983 -29.693 1.00 81.00 190 HIS A C 1
ATOM 1529 O O . HIS A 1 190 ? 12.032 -9.554 -29.689 1.00 81.00 190 HIS A O 1
ATOM 1535 N N . GLU A 1 191 ? 10.721 -7.947 -30.511 1.00 73.56 191 GLU A N 1
ATOM 1536 C CA . GLU A 1 191 ? 11.761 -7.431 -31.416 1.00 73.56 191 GLU A CA 1
ATOM 1537 C C . GLU A 1 191 ? 12.923 -6.800 -30.631 1.00 73.56 191 GLU A C 1
ATOM 1539 O O . GLU A 1 191 ? 14.084 -7.014 -30.987 1.00 73.56 191 GLU A O 1
ATOM 1544 N N . LEU A 1 192 ? 12.634 -6.072 -29.546 1.00 71.06 192 LEU A N 1
ATOM 1545 C CA . LEU A 1 192 ? 13.659 -5.507 -28.664 1.00 71.06 192 LEU A CA 1
ATOM 1546 C C . LEU A 1 192 ? 14.476 -6.617 -27.985 1.00 71.06 192 LEU A C 1
ATOM 1548 O O . LEU A 1 192 ? 15.703 -6.602 -28.063 1.00 71.06 192 LEU A O 1
ATOM 1552 N N . GLN A 1 193 ? 13.815 -7.623 -27.406 1.00 74.19 193 GLN A N 1
ATOM 1553 C CA . GLN A 1 193 ? 14.465 -8.746 -26.724 1.00 74.19 193 GLN A CA 1
ATOM 1554 C C . GLN A 1 193 ? 15.296 -9.616 -27.674 1.00 74.19 193 GLN A C 1
ATOM 1556 O O . GLN A 1 193 ? 16.450 -9.921 -27.380 1.00 74.19 193 GLN A O 1
ATOM 1561 N N . SER A 1 194 ? 14.753 -9.973 -28.844 1.00 76.62 194 SER A N 1
ATOM 1562 C CA . SER A 1 194 ? 15.453 -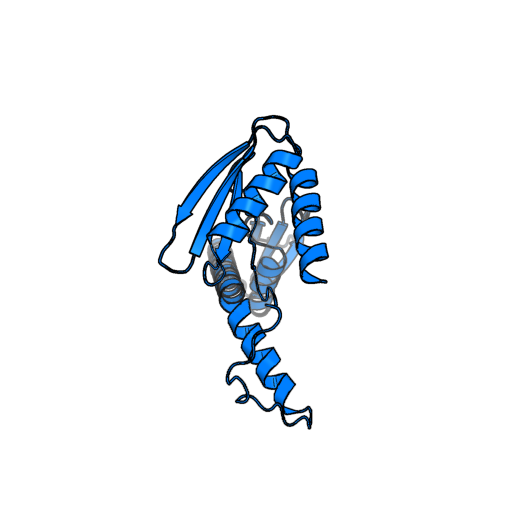10.812 -29.832 1.00 76.62 194 SER A CA 1
ATOM 1563 C C . SER A 1 194 ? 16.764 -10.200 -30.335 1.00 76.62 194 SER A C 1
ATOM 1565 O O . SER A 1 194 ? 17.656 -10.922 -30.773 1.00 76.62 194 SER A O 1
ATOM 1567 N N . ARG A 1 195 ? 16.898 -8.871 -30.262 1.00 63.88 195 ARG A N 1
ATOM 1568 C CA . ARG A 1 195 ? 18.085 -8.137 -30.712 1.00 63.88 195 ARG A CA 1
ATOM 1569 C C . ARG A 1 195 ? 19.024 -7.718 -29.592 1.00 63.88 195 ARG A C 1
ATOM 1571 O O . ARG A 1 195 ? 20.158 -7.392 -29.900 1.00 63.88 195 ARG A O 1
ATOM 1578 N N . MET A 1 196 ? 18.581 -7.734 -28.336 1.00 57.84 196 MET A N 1
ATOM 1579 C CA . MET A 1 196 ? 19.490 -7.674 -27.186 1.00 57.84 196 MET A CA 1
ATOM 1580 C C . MET A 1 196 ? 20.263 -8.988 -27.002 1.00 57.84 196 MET A C 1
ATOM 1582 O O . MET A 1 196 ? 21.299 -8.998 -26.351 1.00 57.84 196 MET A O 1
ATOM 1586 N N . ALA A 1 197 ? 19.760 -10.089 -27.569 1.00 59.12 197 ALA A N 1
ATOM 1587 C CA . ALA A 1 197 ? 20.401 -11.402 -27.544 1.00 59.12 197 ALA A CA 1
ATOM 1588 C C . ALA A 1 197 ? 21.465 -11.620 -28.647 1.00 59.12 197 ALA A C 1
ATOM 1590 O O . ALA A 1 197 ? 22.040 -12.707 -28.710 1.00 59.12 197 ALA A O 1
ATOM 1591 N N . LEU A 1 198 ? 21.696 -10.630 -29.522 1.00 52.00 198 LEU A N 1
ATOM 1592 C CA . LEU A 1 198 ? 22.707 -10.628 -30.592 1.00 52.00 198 LEU A CA 1
ATOM 1593 C C . LEU A 1 198 ? 23.802 -9.610 -30.281 1.00 52.00 198 LEU A C 1
ATOM 1595 O O . LEU A 1 198 ? 24.973 -9.949 -30.547 1.00 52.00 198 LEU A O 1
#

Secondary structure (DSSP, 8-state):
-----EEEEE-TTTS-HHHHHHHHHHTTTTEEEEEEEETTTEEEEEEEESSTTS-HHHHHHHHHHHHHHHHHHHHHHHHTHHHHHHHHHHHHGGGS-----TT--S---------------EEEETTEEEEEEETTS-HHHHHHHHHHHHHHTT--EEEEEEE-SSSEEEEEEEEPTT--HHHHHHHHHHHHHHHHT-

Radius of gyration: 24.45 Å; chains: 1; bounding box: 65×32×65 Å

pLDDT: mean 78.24, std 17.7, range [35.97, 98.56]

Foldseek 3Di:
DDQDWQKDKDACVLQPPVLLVQLVVVCVVFWDWDWDDDNNGIIIITIDGPDPPDDSVNRVVSSVVSSVVSVVVVVVCVVCVVVVVVVVVVVVVPPPPDPPVVPPPDDDDDDDQPPDFDFDFDCPDVQKTKTKGFQPPDVVVVVVVVVVLCVVVVFPWDWDWDDDPDTMIIIIIGTDPPDDPVVSVVVVVCVVVVVSVD

Sequence (198 aa):
MNEQFVKIFVNPKVFPLHTVFSASYALLEQLSIRIEGDLQKEIIVKLKPKDSTESAEHVKELFNEKLMDCALDEYRSMAASDIRNYFVRTALSFDADDEVDLWSSQSSEKEGYLENISYHISPYEEGVMELSIDAKQKKNNLLERIFSIAKRLRADCSFEVKEVGNDMVICKLKLKNGCDLEALNEKLEHELQSRMAL